Protein AF-A0A7S2P264-F1 (afdb_monomer)

Secondary structure (DSSP, 8-state):
-PPP-----------PBPPHHHHHHHHHTTHHHIIIIISEEE-TTS-EEE-SS--HHHHHHHHHHHHHT-BTTB-----BSSTTHHHHHHHHHHHHHHHHHHHTGGGT-SBPP----BTTBEEGGGGG-STT--GGG-PPPTTTGGGPPPP-TT--EE-S----STTPPPPPEE----SS--S--EE-TT-----TTSSSPP---SSTT--S--EE-SS----TT-----TT-----BTTTTB-SS--

pLDDT: mean 89.17, std 14.75, range [28.02, 98.44]

Structure (mmCIF, N/CA/C/O backbone):
data_AF-A0A7S2P264-F1
#
_entry.id   AF-A0A7S2P264-F1
#
loop_
_atom_site.group_PDB
_atom_site.id
_atom_site.type_symbol
_atom_site.label_atom_id
_atom_site.label_alt_id
_atom_site.label_comp_id
_atom_site.label_asym_id
_atom_site.label_entity_id
_atom_site.label_seq_id
_atom_site.pdbx_PDB_ins_code
_atom_site.Cartn_x
_atom_site.Cartn_y
_atom_site.Cartn_z
_atom_site.occupancy
_atom_site.B_iso_or_equiv
_atom_site.auth_seq_id
_atom_site.auth_comp_id
_atom_site.auth_asym_id
_atom_site.auth_atom_id
_atom_site.pdbx_PDB_model_num
ATOM 1 N N . MET A 1 1 ? -41.912 -39.507 16.282 1.00 35.59 1 MET A N 1
ATOM 2 C CA . MET A 1 1 ? -40.882 -38.723 16.993 1.00 35.59 1 MET A CA 1
ATOM 3 C C . MET A 1 1 ? -40.978 -37.285 16.497 1.00 35.59 1 MET A C 1
ATOM 5 O O . MET A 1 1 ? -40.503 -36.986 15.413 1.00 35.59 1 MET A O 1
ATOM 9 N N . LYS A 1 2 ? -41.749 -36.447 17.201 1.00 28.02 2 LYS A N 1
ATOM 10 C CA . LYS A 1 2 ? -41.925 -35.018 16.902 1.00 28.02 2 LYS A CA 1
ATOM 11 C C . LYS A 1 2 ? -40.851 -34.264 17.681 1.00 28.02 2 LYS A C 1
ATOM 13 O O . LYS A 1 2 ? -40.870 -34.326 18.906 1.00 28.02 2 LYS A O 1
ATOM 18 N N . ILE A 1 3 ? -39.929 -33.601 16.991 1.00 31.86 3 ILE A N 1
ATOM 19 C CA . ILE A 1 3 ? -38.994 -32.669 17.624 1.00 31.86 3 ILE A CA 1
ATOM 20 C C . ILE A 1 3 ? -39.660 -31.295 17.626 1.00 31.86 3 ILE A C 1
ATOM 22 O O . ILE A 1 3 ? -40.112 -30.794 16.600 1.00 31.86 3 ILE A O 1
ATOM 26 N N . ILE A 1 4 ? -39.799 -30.771 18.835 1.00 35.12 4 ILE A N 1
ATOM 27 C CA . ILE A 1 4 ? -40.456 -29.524 19.196 1.00 35.12 4 ILE A CA 1
ATOM 28 C C . ILE A 1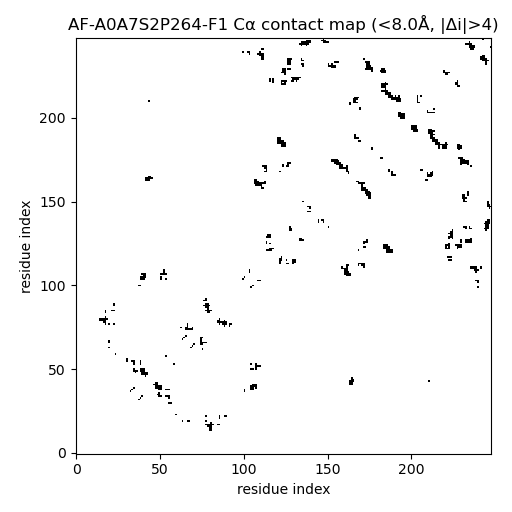 4 ? -39.555 -28.366 18.746 1.00 35.12 4 ILE A C 1
ATOM 30 O O . ILE A 1 4 ? -38.404 -28.287 19.168 1.00 35.12 4 ILE A O 1
ATOM 34 N N . LEU A 1 5 ? -40.084 -27.464 17.911 1.00 34.34 5 LEU A N 1
ATOM 35 C CA . LEU A 1 5 ? -39.527 -26.123 17.730 1.00 34.34 5 LEU A CA 1
ATOM 36 C C . LEU A 1 5 ? -39.663 -25.376 19.065 1.00 34.34 5 LEU A C 1
ATOM 38 O O . LEU A 1 5 ? -40.754 -24.920 19.408 1.00 34.34 5 LEU A O 1
ATOM 42 N N . LEU A 1 6 ? -38.569 -25.236 19.815 1.00 36.59 6 LEU A N 1
ATOM 43 C CA . LEU A 1 6 ? -38.462 -24.153 20.786 1.00 36.59 6 LEU A CA 1
ATOM 44 C C . LEU A 1 6 ? -38.070 -22.896 20.010 1.00 36.59 6 LEU A C 1
ATOM 46 O O . LEU A 1 6 ? -36.925 -22.736 19.593 1.00 36.59 6 LEU A O 1
ATOM 50 N N . GLY A 1 7 ? -39.054 -22.022 19.800 1.00 35.72 7 GLY A N 1
ATOM 51 C CA . GLY A 1 7 ? -38.818 -20.640 19.417 1.00 35.72 7 GLY A CA 1
ATOM 52 C C . GLY A 1 7 ? -37.971 -19.977 20.494 1.00 35.72 7 GLY A C 1
ATOM 53 O O . GLY A 1 7 ? -38.451 -19.691 21.590 1.00 35.72 7 GLY A O 1
ATOM 54 N N . MET A 1 8 ? -36.697 -19.771 20.180 1.00 33.84 8 MET A N 1
ATOM 55 C CA . MET A 1 8 ? -35.825 -18.891 20.934 1.00 33.84 8 MET A CA 1
ATOM 56 C C . MET A 1 8 ? -36.410 -17.488 20.761 1.00 33.84 8 MET A C 1
ATOM 58 O O . MET A 1 8 ? -36.353 -16.915 19.673 1.00 33.84 8 MET A O 1
ATOM 62 N N . LEU A 1 9 ? -37.084 -16.996 21.804 1.00 34.50 9 LEU A N 1
ATOM 63 C CA . LEU A 1 9 ? -37.523 -15.612 21.893 1.00 34.50 9 LEU A CA 1
ATOM 64 C C . LEU A 1 9 ? -36.328 -14.725 21.527 1.00 34.50 9 LEU A C 1
ATOM 66 O O . LEU A 1 9 ? -35.329 -14.695 22.245 1.00 34.50 9 LEU A O 1
ATOM 70 N N . LEU A 1 10 ? -36.461 -13.998 20.420 1.00 32.41 10 LEU A N 1
ATOM 71 C CA . LEU A 1 10 ? -35.740 -12.762 20.168 1.00 32.41 10 LEU A CA 1
ATOM 72 C C . LEU A 1 10 ? -36.051 -11.821 21.337 1.00 32.41 10 LEU A C 1
ATOM 74 O O . LEU A 1 10 ? -37.017 -11.060 21.300 1.00 32.41 10 LEU A O 1
ATOM 78 N N . TYR A 1 11 ? -35.244 -11.882 22.394 1.00 32.22 11 TYR A N 1
ATOM 79 C CA . TYR A 1 11 ? -35.064 -10.733 23.265 1.00 32.22 11 TYR A CA 1
ATOM 80 C C . TYR A 1 11 ? -34.344 -9.685 22.420 1.00 32.22 11 TYR A C 1
ATOM 82 O O . TYR A 1 11 ? -33.119 -9.618 22.369 1.00 32.22 11 TYR A O 1
ATOM 90 N N . VAL A 1 12 ? -35.134 -8.881 21.708 1.00 36.91 12 VAL A N 1
ATOM 91 C CA . VAL A 1 12 ? -34.712 -7.558 21.261 1.00 36.91 12 VAL A CA 1
ATOM 92 C C . VAL A 1 12 ? -34.623 -6.719 22.529 1.00 36.91 12 VAL A C 1
ATOM 94 O O . VAL A 1 12 ? -35.519 -5.947 22.863 1.00 36.91 12 VAL A O 1
ATOM 97 N N . THR A 1 13 ? -33.559 -6.930 23.301 1.00 38.09 13 THR A N 1
ATOM 98 C CA . THR A 1 13 ? -33.132 -5.919 24.253 1.00 38.09 13 THR A CA 1
ATOM 99 C C . THR A 1 13 ? -32.683 -4.759 23.383 1.00 38.09 13 THR A C 1
ATOM 101 O O . THR A 1 13 ? -31.737 -4.885 22.608 1.00 38.09 13 THR A O 1
ATOM 104 N N . THR A 1 14 ? -33.398 -3.643 23.456 1.00 42.41 14 THR A N 1
ATOM 105 C CA . THR A 1 14 ? -32.946 -2.364 22.919 1.00 42.41 14 THR A CA 1
ATOM 106 C C . THR A 1 14 ? -31.722 -1.935 23.728 1.00 42.41 14 THR A C 1
ATOM 108 O O . THR A 1 14 ? -31.825 -1.092 24.615 1.00 42.41 14 THR A O 1
ATOM 111 N N . CYS A 1 15 ? -30.574 -2.575 23.509 1.00 50.56 15 CYS A N 1
ATOM 112 C CA . CYS A 1 15 ? -29.320 -2.056 24.016 1.00 50.56 15 CYS A CA 1
ATOM 113 C C . CYS A 1 15 ? -29.021 -0.831 23.157 1.00 50.56 15 CYS A C 1
ATOM 115 O O . CYS A 1 15 ? -28.725 -0.945 21.966 1.00 50.56 15 CYS A O 1
ATOM 117 N N . SER A 1 16 ? -29.219 0.355 23.725 1.00 61.50 16 SER A N 1
ATOM 118 C CA . SER A 1 16 ? -28.716 1.585 23.134 1.00 61.50 16 SER A CA 1
ATOM 119 C C . SER A 1 16 ? -27.221 1.397 22.879 1.00 61.50 16 SER A C 1
ATOM 121 O O . SER A 1 16 ? -26.484 0.990 23.777 1.00 61.50 16 SER A O 1
ATOM 123 N N . GLY A 1 17 ? -26.784 1.626 21.638 1.00 66.44 17 GLY A N 1
ATOM 124 C CA . GLY A 1 17 ? -25.368 1.534 21.294 1.00 66.44 17 GLY A CA 1
ATOM 125 C C . GLY A 1 17 ? -24.538 2.439 22.204 1.00 66.44 17 GLY A C 1
ATOM 126 O O . GLY A 1 17 ? -24.998 3.516 22.595 1.00 66.44 17 GLY A O 1
ATOM 127 N N . LEU A 1 18 ? -23.328 1.998 22.554 1.00 82.75 18 LEU A N 1
ATOM 128 C CA . LEU A 1 18 ? -22.410 2.807 23.349 1.00 82.75 18 LEU A CA 1
ATOM 129 C C . LEU A 1 18 ? -22.193 4.167 22.668 1.00 82.75 18 LEU A C 1
ATOM 131 O O . LEU A 1 18 ? -21.972 4.240 21.460 1.00 82.75 18 LEU A O 1
ATOM 135 N N . SER A 1 19 ? -22.212 5.253 23.442 1.00 88.50 19 SER A N 1
ATOM 136 C CA . SER A 1 19 ? -21.828 6.561 22.908 1.00 88.50 19 SER A CA 1
ATOM 137 C C . SER A 1 19 ? -20.360 6.551 22.482 1.00 88.50 19 SER A C 1
ATOM 139 O O . SER A 1 19 ? -19.479 6.269 23.298 1.00 88.50 19 SER A O 1
ATOM 141 N N . ILE A 1 20 ? -20.087 6.961 21.242 1.00 92.50 20 ILE A N 1
ATOM 142 C CA . ILE A 1 20 ? -18.725 7.111 20.709 1.00 92.50 20 ILE A CA 1
ATOM 143 C C . ILE A 1 20 ? -17.855 8.039 21.570 1.00 92.50 20 ILE A C 1
ATOM 145 O O . ILE A 1 20 ? -16.646 7.851 21.659 1.00 92.50 20 ILE A O 1
ATOM 149 N N . SER A 1 21 ? -18.460 8.988 22.296 1.00 92.06 21 SER A N 1
ATOM 150 C CA . SER A 1 21 ? -17.733 9.859 23.226 1.00 92.06 21 SER A CA 1
ATOM 151 C C . SER A 1 21 ? -17.009 9.091 24.336 1.00 92.06 21 SER A C 1
ATOM 153 O O . SER A 1 21 ? -15.937 9.522 24.757 1.00 92.06 21 SER A O 1
ATOM 155 N N . LYS A 1 22 ? -17.548 7.948 24.791 1.00 91.81 22 LYS A N 1
ATOM 156 C CA . LYS A 1 22 ? -16.895 7.100 25.800 1.00 91.81 22 LYS A CA 1
ATOM 157 C C . LYS A 1 22 ? -15.624 6.462 25.234 1.00 91.81 22 LYS A C 1
ATOM 159 O O . LYS A 1 22 ? -14.601 6.486 25.901 1.00 91.81 22 LYS A O 1
ATOM 164 N N . ILE A 1 23 ? -15.671 5.970 23.993 1.00 95.25 23 ILE A N 1
ATOM 165 C CA . ILE A 1 23 ? -14.492 5.430 23.296 1.00 95.25 23 ILE A CA 1
ATOM 166 C C . ILE A 1 23 ? -13.461 6.525 23.044 1.00 95.25 23 ILE A C 1
ATOM 168 O O . ILE A 1 23 ? -12.304 6.356 23.409 1.00 95.25 23 ILE A O 1
ATOM 172 N N . ASN A 1 24 ? -13.888 7.665 22.497 1.00 95.69 24 ASN A N 1
AT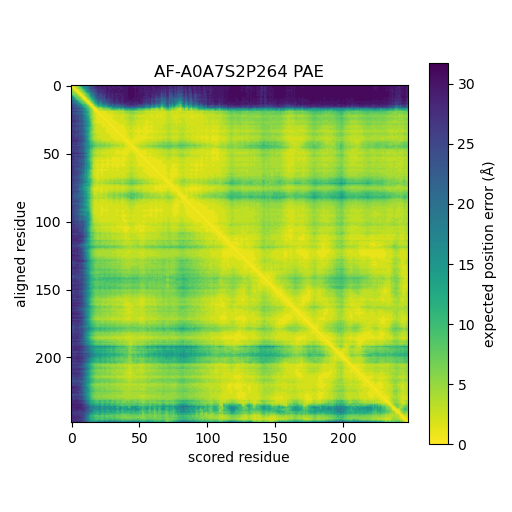OM 173 C CA . ASN A 1 24 ? -12.991 8.787 22.226 1.00 95.69 24 ASN A CA 1
ATOM 174 C C . ASN A 1 24 ? -12.276 9.260 23.492 1.00 95.69 24 ASN A C 1
ATOM 176 O O . ASN A 1 24 ? -11.089 9.531 23.437 1.00 95.69 24 ASN A O 1
ATOM 180 N N . SER A 1 25 ? -12.966 9.304 24.634 1.00 94.25 25 SER A N 1
ATOM 181 C CA . SER A 1 25 ? -12.351 9.729 25.899 1.00 94.25 25 SER A CA 1
ATOM 182 C C . SER A 1 25 ? -11.233 8.788 26.360 1.00 94.25 25 SER A C 1
ATOM 184 O O . SER A 1 25 ? -10.240 9.259 26.904 1.00 94.25 25 SER A O 1
ATOM 186 N N . GLU A 1 26 ? -11.375 7.474 26.156 1.00 93.19 26 GLU A N 1
ATOM 187 C CA . GLU A 1 26 ? -10.310 6.510 26.466 1.00 93.19 26 GLU A CA 1
ATOM 188 C C . GLU A 1 26 ? -9.163 6.605 25.458 1.00 93.19 26 GLU A C 1
ATOM 190 O O . GLU A 1 26 ? -7.997 6.623 25.841 1.00 93.19 26 GLU A O 1
ATOM 195 N N . MET A 1 27 ? -9.489 6.719 24.171 1.00 95.62 27 MET A N 1
ATOM 196 C CA . MET A 1 27 ? -8.496 6.797 23.103 1.00 95.62 27 MET A CA 1
ATOM 197 C C . MET A 1 27 ? -7.686 8.098 23.121 1.00 95.62 27 MET A C 1
ATOM 199 O O . MET A 1 27 ? -6.483 8.057 22.888 1.00 95.62 27 MET A O 1
ATOM 203 N N . ASP A 1 28 ? -8.303 9.231 23.469 1.00 97.56 28 ASP A N 1
ATOM 204 C CA . ASP A 1 28 ? -7.640 10.543 23.539 1.00 97.56 28 ASP A CA 1
ATOM 205 C C . ASP A 1 28 ? -6.532 10.566 24.594 1.00 97.56 28 ASP A C 1
ATOM 207 O O . ASP A 1 28 ? -5.552 11.294 24.469 1.00 97.56 28 ASP A O 1
ATOM 211 N N . ARG A 1 29 ? -6.646 9.728 25.628 1.00 96.88 29 ARG A N 1
ATOM 212 C CA . ARG A 1 29 ? -5.599 9.572 26.646 1.00 96.88 29 ARG A CA 1
ATOM 213 C C . ARG A 1 29 ? -4.375 8.826 26.123 1.00 96.88 29 ARG A C 1
ATOM 215 O O . ARG A 1 29 ? -3.322 8.946 26.736 1.00 96.88 29 ARG A O 1
ATOM 222 N N . LEU A 1 30 ? -4.536 8.078 25.033 1.00 96.56 30 LEU A N 1
ATOM 223 C CA . LEU A 1 30 ? -3.512 7.253 24.400 1.00 96.56 30 LEU A CA 1
ATOM 224 C C . LEU A 1 30 ? -2.996 7.871 23.094 1.00 96.56 30 LEU A C 1
ATOM 226 O O . LEU A 1 30 ? -2.197 7.240 22.416 1.00 96.56 30 LEU A O 1
ATOM 230 N N . GLU A 1 31 ? -3.440 9.075 22.714 1.00 97.06 31 GLU A N 1
ATOM 231 C CA . GLU A 1 31 ? -3.104 9.712 21.429 1.00 97.06 31 GLU A CA 1
ATOM 232 C C . GLU A 1 31 ? -1.600 9.670 21.131 1.00 97.06 31 GLU A C 1
ATOM 234 O O . GLU A 1 31 ? -1.185 9.163 20.090 1.00 97.06 31 GLU A O 1
ATOM 239 N N . ASN A 1 32 ? -0.783 10.128 22.083 1.00 97.81 32 ASN A N 1
ATOM 240 C CA . ASN A 1 32 ? 0.666 10.149 21.918 1.00 97.81 32 ASN A CA 1
ATOM 241 C C . ASN A 1 32 ? 1.244 8.736 21.742 1.00 97.81 32 ASN A C 1
ATOM 243 O O . ASN A 1 32 ? 2.065 8.523 20.864 1.00 97.81 32 ASN A O 1
ATOM 247 N N . GLU A 1 33 ? 0.793 7.764 22.534 1.00 97.62 33 GLU A N 1
ATOM 248 C CA . GLU A 1 33 ? 1.278 6.378 22.460 1.00 97.62 33 GLU A CA 1
ATOM 249 C C . GLU A 1 33 ? 0.824 5.691 21.165 1.00 97.62 33 GLU A C 1
ATOM 251 O O . GLU A 1 33 ? 1.574 4.925 20.561 1.00 97.62 33 GLU A O 1
ATOM 256 N N . ILE A 1 34 ? -0.381 5.998 20.681 1.00 97.69 34 ILE A N 1
ATOM 257 C CA . ILE A 1 34 ? -0.853 5.527 19.380 1.00 97.69 34 ILE A CA 1
ATOM 258 C C . ILE A 1 34 ? 0.059 6.073 18.277 1.00 97.69 34 ILE A C 1
ATOM 260 O O . ILE A 1 34 ? 0.504 5.293 17.440 1.00 97.69 34 ILE A O 1
ATOM 264 N N . ASP A 1 35 ? 0.398 7.361 18.291 1.00 98.19 35 ASP A N 1
ATOM 265 C CA . ASP A 1 35 ? 1.247 7.963 17.257 1.00 98.19 35 ASP A CA 1
ATOM 266 C C . ASP A 1 35 ? 2.731 7.561 17.353 1.00 98.19 35 ASP A C 1
ATOM 268 O O . ASP A 1 35 ? 3.404 7.472 16.322 1.00 98.19 35 ASP A O 1
ATOM 272 N N . THR A 1 36 ? 3.267 7.312 18.554 1.00 97.44 36 THR A N 1
ATOM 273 C CA . THR A 1 36 ? 4.700 7.009 18.732 1.00 97.44 36 THR A CA 1
ATOM 274 C C . THR A 1 36 ? 5.028 5.527 18.785 1.00 97.44 36 THR A C 1
ATOM 276 O O . THR A 1 36 ? 6.150 5.165 18.425 1.00 97.44 36 THR A O 1
ATOM 279 N N . ASP A 1 37 ? 4.082 4.679 19.199 1.00 96.50 37 ASP A N 1
ATOM 280 C CA . ASP A 1 37 ? 4.351 3.268 19.501 1.00 96.50 37 ASP A CA 1
ATOM 281 C C . ASP A 1 37 ? 3.518 2.307 18.635 1.00 96.50 37 ASP A C 1
ATOM 283 O O . ASP A 1 37 ? 3.944 1.174 18.398 1.00 96.50 37 ASP A O 1
ATOM 287 N N . ILE A 1 38 ? 2.352 2.737 18.127 1.00 96.12 38 ILE A N 1
ATOM 288 C CA . ILE A 1 38 ? 1.478 1.910 17.271 1.00 96.12 38 ILE A CA 1
ATOM 289 C C . ILE A 1 38 ? 1.598 2.313 15.802 1.00 96.12 38 ILE A C 1
ATOM 291 O O . ILE A 1 38 ? 1.830 1.465 14.941 1.00 96.12 38 ILE A O 1
ATOM 295 N N . PHE A 1 39 ? 1.451 3.595 15.485 1.00 97.31 39 PHE A N 1
ATOM 296 C CA . PHE A 1 39 ? 1.597 4.130 14.137 1.00 97.31 39 PHE A CA 1
ATOM 297 C C . PHE A 1 39 ? 3.066 4.359 13.827 1.00 97.31 39 PHE A C 1
ATOM 299 O O . PHE A 1 39 ? 3.532 5.481 13.680 1.00 97.31 39 PHE A O 1
ATOM 306 N N . ILE A 1 40 ? 3.793 3.252 13.700 1.00 96.81 40 ILE A N 1
ATOM 307 C CA . ILE A 1 40 ? 5.222 3.214 13.402 1.00 96.81 40 ILE A CA 1
ATOM 308 C C . ILE A 1 40 ? 5.506 2.366 12.167 1.00 96.81 40 ILE A C 1
ATOM 310 O O . ILE A 1 40 ? 4.806 1.396 11.878 1.00 96.81 40 ILE A O 1
ATOM 314 N N . HIS A 1 41 ? 6.586 2.696 11.468 1.00 95.31 41 HIS A N 1
ATOM 315 C CA . HIS A 1 41 ? 7.032 1.980 10.281 1.00 95.31 41 HIS A CA 1
ATOM 316 C C . HIS A 1 41 ? 8.514 1.626 10.345 1.00 95.31 41 HIS A C 1
ATOM 318 O O . HIS A 1 41 ? 9.307 2.287 11.022 1.00 95.31 41 HIS A O 1
ATOM 324 N N . MET A 1 42 ? 8.892 0.576 9.619 1.00 92.31 42 MET A N 1
ATOM 325 C CA . MET A 1 42 ? 10.275 0.125 9.530 1.00 92.31 42 MET A CA 1
ATOM 326 C C . MET A 1 42 ? 10.973 0.771 8.329 1.00 92.31 42 MET A C 1
ATOM 328 O O . MET A 1 42 ? 10.547 0.635 7.184 1.00 92.31 42 MET A O 1
ATOM 332 N N . THR A 1 43 ? 12.092 1.442 8.585 1.00 90.19 43 THR A N 1
ATOM 333 C CA . THR A 1 43 ? 12.939 2.043 7.545 1.00 90.19 43 THR A CA 1
ATOM 334 C C . THR A 1 43 ? 13.826 1.004 6.849 1.00 90.19 43 THR A C 1
ATOM 336 O O . THR A 1 43 ? 14.068 -0.082 7.380 1.00 90.19 43 THR A O 1
ATOM 339 N N . ALA A 1 44 ? 14.443 1.376 5.719 1.00 87.75 44 ALA A N 1
ATOM 340 C CA . ALA A 1 44 ? 15.426 0.551 4.999 1.00 87.75 44 ALA A CA 1
ATOM 341 C C . ALA A 1 44 ? 16.594 0.046 5.865 1.00 87.75 44 ALA A C 1
ATOM 343 O O . ALA A 1 44 ? 17.234 -0.944 5.526 1.00 87.75 44 ALA A O 1
ATOM 344 N N . THR A 1 45 ? 16.891 0.741 6.967 1.00 87.69 45 THR A N 1
ATOM 345 C CA . THR A 1 45 ? 17.985 0.406 7.895 1.00 87.69 45 THR A CA 1
ATOM 346 C C . THR A 1 45 ? 17.526 -0.419 9.100 1.00 87.69 45 THR A C 1
ATOM 348 O O . THR A 1 45 ? 18.308 -0.647 10.019 1.00 87.69 45 THR A O 1
ATOM 351 N N . GLY A 1 46 ? 16.259 -0.846 9.126 1.00 87.81 46 GLY A N 1
ATOM 352 C CA . GLY A 1 46 ? 15.676 -1.642 10.209 1.00 87.81 46 GLY A CA 1
ATOM 353 C C . GLY A 1 46 ? 15.302 -0.842 11.460 1.00 87.81 46 GLY A C 1
ATOM 354 O O . GLY A 1 46 ? 14.968 -1.431 12.483 1.00 87.81 46 GLY A O 1
ATOM 355 N N . ARG A 1 47 ? 15.354 0.496 11.408 1.00 92.00 47 ARG A N 1
ATOM 356 C CA . ARG A 1 47 ? 14.880 1.364 12.500 1.00 92.00 47 ARG A CA 1
ATOM 357 C C . ARG A 1 47 ? 13.376 1.578 12.403 1.00 92.00 47 ARG A C 1
ATOM 359 O O . ARG A 1 47 ? 12.887 1.785 11.294 1.00 92.00 47 ARG A O 1
ATOM 366 N N . TRP A 1 48 ? 12.703 1.605 13.550 1.00 94.69 48 TRP A N 1
ATOM 367 C CA . TRP A 1 48 ? 11.300 1.994 13.668 1.00 94.69 48 TRP A CA 1
ATOM 368 C C . TRP A 1 48 ? 11.185 3.496 13.902 1.00 94.69 48 TRP A C 1
ATOM 370 O O . TRP A 1 48 ? 11.871 4.033 14.772 1.00 94.69 48 TRP A O 1
ATOM 380 N N . LEU A 1 49 ? 10.353 4.163 13.107 1.00 95.81 49 LEU A N 1
ATOM 381 C CA . LEU A 1 49 ? 10.057 5.590 13.225 1.00 95.81 49 LEU A CA 1
ATOM 382 C C . LEU A 1 49 ? 8.540 5.805 13.226 1.00 95.81 49 LEU A C 1
ATOM 384 O O . LEU A 1 49 ? 7.830 4.999 12.615 1.00 95.81 49 LEU A O 1
ATOM 388 N N . PRO A 1 50 ? 8.041 6.896 13.835 1.00 97.56 50 PRO A N 1
ATOM 389 C CA . PRO A 1 50 ? 6.653 7.302 13.676 1.00 97.56 50 PRO A CA 1
ATOM 390 C C . PRO A 1 50 ? 6.264 7.373 12.199 1.00 97.56 50 PRO A C 1
ATOM 392 O O . PRO A 1 50 ? 7.038 7.813 11.343 1.00 97.56 50 PRO A O 1
ATOM 395 N N . SER A 1 51 ? 5.065 6.893 11.909 1.00 96.25 51 SER A N 1
ATOM 396 C CA . SER A 1 51 ? 4.433 6.926 10.599 1.00 96.25 51 SER A CA 1
ATOM 397 C C . SER A 1 51 ? 4.319 8.362 10.107 1.00 96.25 51 SER A C 1
ATOM 399 O O . SER A 1 51 ? 4.042 9.273 10.894 1.00 96.25 51 SER A O 1
ATOM 401 N N . THR A 1 52 ? 4.525 8.588 8.811 1.00 94.12 52 THR A N 1
ATOM 402 C CA . THR A 1 52 ? 4.315 9.916 8.218 1.00 94.12 52 THR A CA 1
ATOM 403 C C . THR A 1 52 ? 2.898 10.084 7.677 1.00 94.12 52 THR A C 1
ATOM 405 O O . THR A 1 52 ? 2.449 11.219 7.535 1.00 94.12 52 THR A O 1
ATOM 408 N N . ILE A 1 53 ? 2.172 8.977 7.482 1.00 93.69 53 ILE A N 1
ATOM 409 C CA . ILE A 1 53 ? 0.850 8.956 6.841 1.00 93.69 53 ILE A CA 1
ATOM 410 C C . ILE A 1 53 ? -0.279 8.614 7.822 1.00 93.69 53 ILE A C 1
ATOM 412 O O . ILE A 1 53 ? -1.359 9.186 7.745 1.00 93.69 53 ILE A O 1
ATOM 416 N N . TYR A 1 54 ? -0.046 7.686 8.750 1.00 95.19 54 TYR A N 1
ATOM 417 C CA . TYR A 1 54 ? -1.047 7.240 9.726 1.00 95.19 54 TYR A CA 1
ATOM 418 C C . TYR A 1 54 ? -0.952 8.073 10.997 1.00 95.19 54 TYR A C 1
ATOM 420 O O . TYR A 1 54 ? 0.102 8.088 11.633 1.00 95.19 54 TYR A O 1
ATOM 428 N N . LYS A 1 55 ? -2.051 8.745 11.351 1.00 96.94 55 LYS A N 1
ATOM 429 C CA . LYS A 1 55 ? -2.150 9.648 12.503 1.00 96.94 55 LYS A CA 1
ATOM 430 C C . LYS A 1 55 ? -3.384 9.335 13.336 1.00 96.94 55 LYS A C 1
ATOM 432 O O . LYS A 1 55 ? -4.451 9.043 12.786 1.00 96.94 55 LYS A O 1
ATOM 437 N N . TYR A 1 56 ? -3.265 9.442 14.656 1.00 97.88 56 TYR A N 1
ATOM 438 C CA . TYR A 1 56 ? -4.373 9.235 15.587 1.00 97.88 56 TYR A CA 1
ATOM 439 C C . TYR A 1 56 ? -5.572 10.133 15.264 1.00 97.88 56 TYR A C 1
ATOM 441 O O . TYR A 1 56 ? -6.705 9.654 15.219 1.00 97.88 56 TYR A O 1
ATOM 449 N N . ALA A 1 57 ? -5.325 11.412 14.972 1.00 98.00 57 ALA A N 1
ATOM 450 C CA . ALA A 1 57 ? -6.376 12.376 14.646 1.00 98.00 57 ALA A CA 1
ATOM 451 C C . ALA A 1 57 ? -7.245 11.929 13.450 1.00 98.00 57 ALA A C 1
ATOM 453 O O . ALA A 1 57 ? -8.480 12.009 13.504 1.00 98.00 57 ALA A O 1
ATOM 454 N N . ASP A 1 58 ? -6.616 11.394 12.402 1.00 96.44 58 ASP A N 1
ATOM 455 C CA . ASP A 1 58 ? -7.303 10.908 11.201 1.00 96.44 58 ASP A CA 1
ATOM 456 C C . ASP A 1 58 ? -8.035 9.588 11.472 1.00 96.44 58 ASP A C 1
ATOM 458 O O . ASP A 1 58 ? -9.182 9.398 11.044 1.00 96.44 58 ASP A O 1
ATOM 462 N N . PHE A 1 59 ? -7.415 8.696 12.255 1.00 96.19 59 PHE A N 1
ATOM 463 C CA . PHE A 1 59 ? -8.049 7.458 12.703 1.00 96.19 59 PHE A CA 1
ATOM 464 C C . PHE A 1 59 ? -9.311 7.739 13.526 1.00 96.19 59 PHE A C 1
ATOM 466 O O . PHE A 1 59 ? -10.368 7.191 13.222 1.00 96.19 59 PHE A O 1
ATOM 473 N N . LYS A 1 60 ? -9.237 8.626 14.525 1.00 97.56 60 LYS A N 1
ATOM 474 C CA . LYS A 1 60 ? -10.375 9.019 15.369 1.00 97.56 60 LYS A CA 1
ATOM 475 C C . LYS A 1 60 ? -11.515 9.598 14.536 1.00 97.56 60 LYS A C 1
ATOM 477 O O . LYS A 1 60 ? -12.677 9.244 14.739 1.00 97.56 60 LYS A O 1
ATOM 482 N N . THR A 1 61 ? -11.190 10.468 13.581 1.00 97.31 61 THR A N 1
ATOM 483 C CA . THR A 1 61 ? -12.177 11.060 12.667 1.00 97.31 61 THR A CA 1
ATOM 484 C C . THR A 1 61 ? -12.889 9.979 11.855 1.00 97.31 61 THR A C 1
ATOM 486 O O . THR A 1 61 ? -14.119 9.946 11.813 1.00 97.31 61 THR A O 1
ATOM 489 N N . SER A 1 62 ? -12.130 9.042 11.287 1.00 94.62 62 SER A N 1
ATOM 490 C CA . SER A 1 62 ? -12.676 7.930 10.500 1.00 94.62 62 SER A CA 1
ATOM 491 C C . SER A 1 62 ? -13.495 6.958 11.356 1.00 94.62 62 SER A C 1
ATOM 493 O O . SER A 1 62 ? -14.585 6.544 10.961 1.00 94.62 62 SER A O 1
ATOM 495 N N . LEU A 1 63 ? -13.014 6.628 12.558 1.00 95.94 63 LEU A N 1
ATOM 496 C CA . LEU A 1 63 ? -13.712 5.767 13.510 1.00 95.94 63 LEU A CA 1
ATOM 497 C C . LEU A 1 63 ? -15.062 6.364 13.911 1.00 95.94 63 LEU A C 1
ATOM 499 O O . LEU A 1 63 ? -16.043 5.625 13.970 1.00 95.94 63 LEU A O 1
ATOM 503 N N . ASN A 1 64 ? -15.134 7.681 14.137 1.00 96.31 64 ASN A N 1
ATOM 504 C CA . ASN A 1 64 ? -16.393 8.359 14.442 1.00 96.31 64 ASN A CA 1
ATOM 505 C C . ASN A 1 64 ? -17.423 8.117 13.339 1.00 96.31 64 ASN A C 1
ATOM 507 O O . ASN A 1 64 ? -18.497 7.607 13.640 1.00 96.31 64 ASN A O 1
ATOM 511 N N . VAL A 1 65 ? -17.072 8.401 12.080 1.00 95.81 65 VAL A N 1
ATOM 512 C CA . VAL A 1 65 ? -17.965 8.189 10.927 1.00 95.81 65 VAL A CA 1
ATOM 513 C C . VAL A 1 65 ? -18.390 6.725 10.836 1.00 95.81 65 VAL A C 1
ATOM 515 O O . VAL A 1 65 ? -19.579 6.420 10.759 1.00 95.81 65 VAL A O 1
ATOM 518 N N . MET A 1 66 ? -17.440 5.792 10.913 1.00 95.06 66 MET A N 1
ATOM 519 C CA . MET A 1 66 ? -17.746 4.369 10.762 1.00 95.06 66 MET A CA 1
ATOM 520 C C . MET A 1 66 ? -18.586 3.810 11.915 1.00 95.06 66 MET A C 1
ATOM 522 O O . MET A 1 66 ? -19.376 2.891 11.698 1.00 95.06 66 MET A O 1
ATOM 526 N N . ALA A 1 67 ? -18.450 4.344 13.129 1.00 94.88 67 ALA A N 1
ATOM 527 C CA . ALA A 1 67 ? -19.199 3.902 14.301 1.00 94.88 67 ALA A CA 1
ATOM 528 C C . ALA A 1 67 ? -20.584 4.557 14.431 1.00 94.88 67 ALA A C 1
ATOM 530 O O . ALA A 1 67 ? -21.491 3.943 14.997 1.00 94.88 67 ALA A O 1
ATOM 531 N N . THR A 1 68 ? -20.778 5.784 13.932 1.00 93.56 68 THR A N 1
ATOM 532 C CA . THR A 1 68 ? -22.049 6.521 14.064 1.00 93.56 68 THR A CA 1
ATOM 533 C C . THR A 1 68 ? -22.904 6.465 12.805 1.00 93.56 68 THR A C 1
ATOM 535 O O . THR A 1 68 ? -24.112 6.247 12.919 1.00 93.56 68 THR A O 1
ATOM 538 N N . GLU A 1 69 ? -22.306 6.616 11.628 1.00 94.50 69 GLU A N 1
ATOM 539 C CA . GLU A 1 69 ? -22.983 6.620 10.329 1.00 94.50 69 GLU A CA 1
ATOM 540 C C . GLU A 1 69 ? -22.875 5.239 9.680 1.00 94.50 69 GLU A C 1
ATOM 542 O O . GLU A 1 69 ? -23.894 4.586 9.435 1.00 94.50 69 GLU A O 1
ATOM 547 N N . GLY A 1 70 ? -21.643 4.747 9.527 1.00 91.69 70 GLY A N 1
ATOM 548 C CA . GLY A 1 70 ? -21.340 3.473 8.885 1.00 91.69 70 GLY A CA 1
ATOM 549 C C . GLY A 1 70 ? -21.480 3.496 7.359 1.00 91.69 70 GLY A C 1
ATOM 550 O O . GLY A 1 70 ? -21.636 4.543 6.740 1.00 91.69 70 GLY A O 1
ATOM 551 N N . VAL A 1 71 ? -21.431 2.314 6.745 1.00 88.38 71 VAL A N 1
ATOM 552 C CA . VAL A 1 71 ? -21.557 2.111 5.293 1.00 88.38 71 VAL A CA 1
ATOM 553 C C . VAL A 1 71 ? -22.447 0.901 5.012 1.00 88.38 71 VAL A C 1
ATOM 555 O O . VAL A 1 71 ? -22.386 -0.099 5.727 1.00 88.38 71 VAL A O 1
ATOM 558 N N . ALA A 1 72 ? -23.312 0.988 3.997 1.00 87.38 72 ALA A N 1
ATOM 559 C CA . ALA A 1 72 ? -24.222 -0.096 3.598 1.00 87.38 72 ALA A CA 1
ATOM 560 C C . ALA A 1 72 ? -25.046 -0.691 4.769 1.00 87.38 72 ALA A C 1
ATOM 562 O O . ALA A 1 72 ? -25.233 -1.903 4.882 1.00 87.38 72 ALA A O 1
ATOM 563 N N . GLY A 1 73 ? -25.501 0.169 5.689 1.00 89.75 73 GLY A N 1
ATOM 564 C CA . GLY A 1 73 ? -26.270 -0.234 6.874 1.00 89.75 73 GLY A CA 1
ATOM 565 C C . GLY A 1 73 ? -25.461 -0.969 7.952 1.00 89.75 73 GLY A C 1
ATOM 566 O O . GLY A 1 73 ? -26.044 -1.460 8.918 1.00 89.75 73 GLY A O 1
ATOM 567 N N . LYS A 1 74 ? -24.132 -1.048 7.814 1.00 92.44 74 LYS A N 1
ATOM 568 C CA . LYS A 1 74 ? -23.213 -1.635 8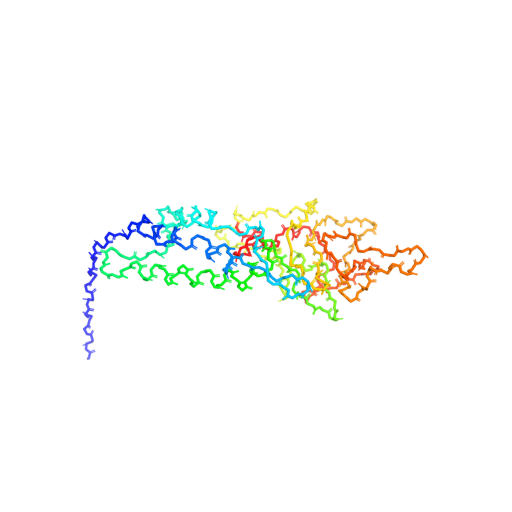.795 1.00 92.44 74 LYS A CA 1
ATOM 569 C C . LYS A 1 74 ? -22.390 -0.537 9.456 1.00 92.44 74 LYS A C 1
ATOM 571 O O . LYS A 1 74 ? -21.929 0.381 8.789 1.00 92.44 74 LYS A O 1
ATOM 576 N N . LYS A 1 75 ? -22.172 -0.658 10.764 1.00 94.44 75 LYS A N 1
ATOM 577 C CA . LYS A 1 75 ? -21.329 0.252 11.549 1.00 94.44 75 LYS A CA 1
ATOM 578 C C . LYS A 1 75 ? -20.157 -0.508 12.145 1.00 94.44 75 LYS A C 1
ATOM 580 O O . LYS A 1 75 ? -20.261 -1.709 12.402 1.00 94.44 75 LYS A O 1
ATOM 585 N N . PHE A 1 76 ? -19.062 0.196 12.389 1.00 94.50 76 PHE A N 1
ATOM 586 C CA . PHE A 1 76 ? -17.955 -0.334 13.165 1.00 94.50 76 PHE A CA 1
ATOM 587 C C . PHE A 1 76 ? -18.418 -0.569 14.604 1.00 94.50 76 PHE A C 1
ATOM 589 O O . PHE A 1 76 ? -18.967 0.323 15.252 1.00 94.50 76 PHE A O 1
ATOM 596 N N . TYR A 1 77 ? -18.226 -1.787 15.102 1.00 95.00 77 TYR A N 1
ATOM 597 C CA . TYR A 1 77 ? -18.667 -2.149 16.440 1.00 95.00 77 TYR A CA 1
ATOM 598 C C . TYR A 1 77 ? -17.760 -1.518 17.503 1.00 95.00 77 TYR A C 1
ATOM 600 O O . TYR A 1 77 ? -16.566 -1.810 17.565 1.00 95.00 77 TYR A O 1
ATOM 608 N N . ILE A 1 78 ? -18.351 -0.678 18.354 1.00 95.00 78 ILE A N 1
ATOM 609 C CA . ILE A 1 78 ? -17.664 0.048 19.432 1.00 95.00 78 ILE A CA 1
ATOM 610 C C . ILE A 1 78 ? -18.103 -0.386 20.839 1.00 95.00 78 ILE A C 1
ATOM 612 O O . ILE A 1 78 ? -17.747 0.257 21.822 1.00 95.00 78 ILE A O 1
ATOM 616 N N . GLY A 1 79 ? -18.852 -1.483 20.954 1.00 93.62 79 GLY A N 1
ATOM 617 C CA . GLY A 1 79 ? -19.371 -1.971 22.230 1.00 93.62 79 GLY A CA 1
ATOM 618 C C . GLY A 1 79 ? -20.821 -1.577 22.516 1.00 93.62 79 GLY A C 1
ATOM 619 O O . GLY A 1 79 ? -21.502 -0.933 21.717 1.00 93.62 79 GLY A O 1
ATOM 620 N N . GLU A 1 80 ? -21.280 -1.977 23.698 1.00 91.31 80 GLU A N 1
ATOM 621 C CA . GLU A 1 80 ? -22.656 -1.820 24.183 1.00 91.31 80 GLU A CA 1
ATOM 622 C C . GLU A 1 80 ? -22.716 -0.887 25.401 1.00 91.31 80 GLU A C 1
ATOM 624 O O . GLU A 1 80 ? -21.742 -0.785 26.153 1.00 91.31 80 GLU A O 1
ATOM 629 N N . ASP A 1 81 ? -23.850 -0.216 25.637 1.00 89.38 81 ASP A N 1
ATOM 630 C CA . ASP A 1 81 ? -24.032 0.660 26.807 1.00 89.38 81 ASP A CA 1
ATOM 631 C C . ASP A 1 81 ? -24.365 -0.133 28.083 1.00 89.38 81 ASP A C 1
ATOM 633 O O . ASP A 1 81 ? -25.404 0.027 28.722 1.00 89.38 81 ASP A O 1
ATOM 637 N N . VAL A 1 82 ? -23.453 -1.032 28.442 1.00 90.00 82 VAL A N 1
ATOM 638 C CA . VAL A 1 82 ? -23.491 -1.865 29.647 1.00 90.00 82 VAL A CA 1
ATOM 639 C C . VAL A 1 82 ? -22.166 -1.754 30.398 1.00 90.00 82 VAL A C 1
ATOM 641 O O . VAL A 1 82 ? -21.174 -1.223 29.887 1.00 90.00 82 VAL A O 1
ATOM 644 N N . SER A 1 83 ? -22.123 -2.260 31.634 1.00 90.56 83 SER A N 1
ATOM 645 C CA . SER A 1 83 ? -20.869 -2.341 32.391 1.00 90.56 83 SER A CA 1
ATOM 646 C C . SER A 1 83 ? -19.803 -3.065 31.561 1.00 90.56 83 SER A C 1
ATOM 648 O O . SER A 1 83 ? -20.058 -4.139 31.024 1.00 90.56 83 SER A O 1
ATOM 650 N N . ASN A 1 84 ? -18.625 -2.452 31.420 1.00 88.88 84 ASN A N 1
ATOM 651 C CA . ASN A 1 84 ? -17.505 -2.941 30.606 1.00 88.88 84 ASN A CA 1
ATOM 652 C C . ASN A 1 84 ? -17.781 -3.119 29.099 1.00 88.88 84 ASN A C 1
ATOM 654 O O . ASN A 1 84 ? -16.913 -3.616 28.386 1.00 88.88 84 ASN A O 1
ATOM 658 N N . GLY A 1 85 ? -18.923 -2.664 28.570 1.00 90.50 85 GLY A N 1
ATOM 659 C CA . GLY A 1 85 ? -19.233 -2.777 27.140 1.00 90.50 85 GLY A CA 1
ATOM 660 C C . GLY A 1 85 ? -18.213 -2.067 26.236 1.00 90.50 85 GLY A C 1
ATOM 661 O O . GLY A 1 85 ? -17.844 -2.589 25.186 1.00 90.50 85 GLY A O 1
ATOM 662 N N . HIS A 1 86 ? -17.667 -0.935 26.693 1.00 91.88 86 HIS A N 1
ATOM 663 C CA . HIS A 1 86 ? -16.598 -0.191 26.013 1.00 91.88 86 HIS A CA 1
ATOM 664 C C . HIS A 1 86 ? -15.292 -0.987 25.850 1.00 91.88 86 HIS A C 1
ATOM 666 O O . HIS A 1 86 ? -14.573 -0.768 24.878 1.00 91.88 86 HIS A O 1
ATOM 672 N N . ILE A 1 87 ? -15.003 -1.951 26.735 1.00 93.81 87 ILE A N 1
ATOM 673 C CA . ILE A 1 87 ? -13.804 -2.798 26.633 1.00 93.81 87 ILE A CA 1
ATOM 674 C C . ILE A 1 87 ? -13.875 -3.662 25.370 1.00 93.81 87 ILE A C 1
ATOM 676 O O . ILE A 1 87 ? -12.885 -3.784 24.655 1.00 93.81 87 ILE A O 1
ATOM 680 N N . TYR A 1 88 ? -15.052 -4.202 25.036 1.00 94.88 88 TYR A N 1
ATOM 681 C CA . TYR A 1 88 ? -15.241 -4.957 23.793 1.00 94.88 88 TYR A CA 1
ATOM 682 C C . TYR A 1 88 ? -15.024 -4.082 22.551 1.00 94.88 88 TYR A C 1
ATOM 684 O O . TYR A 1 88 ? -14.450 -4.548 21.568 1.00 94.88 88 TYR A O 1
ATOM 692 N N . GLY A 1 89 ? -15.430 -2.809 22.610 1.00 95.00 89 GLY A N 1
ATOM 693 C CA . GLY A 1 89 ? -15.136 -1.824 21.568 1.00 95.00 89 GLY A CA 1
ATOM 694 C C . GLY A 1 89 ? -13.638 -1.593 21.386 1.00 95.00 89 GLY A C 1
ATOM 695 O O . GLY A 1 89 ? -13.133 -1.691 20.270 1.00 95.00 89 GLY A O 1
ATOM 696 N N . LEU A 1 90 ? -12.913 -1.363 22.484 1.00 95.69 90 LEU A N 1
ATOM 697 C CA . LEU A 1 90 ? -11.458 -1.177 22.462 1.00 95.69 90 LEU A CA 1
ATOM 698 C C . LEU A 1 90 ? -10.718 -2.418 21.941 1.00 95.69 90 LEU A C 1
ATOM 700 O O . LEU A 1 90 ? -9.775 -2.282 21.167 1.00 95.69 90 LEU A O 1
ATOM 704 N N . VAL A 1 91 ? -11.168 -3.628 22.291 1.00 96.56 91 VAL A N 1
ATOM 705 C CA . VAL A 1 91 ? -10.612 -4.880 21.745 1.00 96.56 91 VAL A CA 1
ATOM 706 C C . VAL A 1 91 ? -10.834 -4.975 20.234 1.00 96.56 91 VAL A C 1
ATOM 708 O O . VAL A 1 91 ? -9.916 -5.356 19.509 1.00 96.56 91 VAL A O 1
ATOM 711 N N . ASN A 1 92 ? -12.017 -4.600 19.739 1.00 96.44 92 ASN A N 1
ATOM 712 C CA . ASN A 1 92 ? -12.294 -4.593 18.302 1.00 96.44 92 ASN A CA 1
ATOM 713 C C . ASN A 1 92 ? -11.425 -3.565 17.553 1.00 96.44 92 ASN A C 1
ATOM 715 O O . ASN A 1 92 ? -10.883 -3.865 16.490 1.00 96.44 92 ASN A O 1
ATOM 719 N N . ILE A 1 93 ? -11.223 -2.378 18.135 1.00 96.38 93 ILE A N 1
ATOM 720 C CA . ILE A 1 93 ? -10.305 -1.356 17.606 1.00 96.38 93 ILE A CA 1
ATOM 721 C C . ILE A 1 93 ? -8.871 -1.891 17.570 1.00 96.38 93 ILE A C 1
ATOM 723 O O . ILE A 1 93 ? -8.211 -1.797 16.538 1.00 96.38 93 ILE A O 1
ATOM 727 N N . ALA A 1 94 ? -8.400 -2.513 18.651 1.00 96.25 94 ALA A N 1
ATOM 728 C CA . ALA A 1 94 ? -7.065 -3.102 18.702 1.00 96.25 94 ALA A CA 1
ATOM 729 C C . ALA A 1 94 ? -6.878 -4.200 17.641 1.00 96.25 94 ALA A C 1
ATOM 731 O O . ALA A 1 94 ? -5.841 -4.244 16.983 1.00 96.25 94 ALA A O 1
ATOM 732 N N . ALA A 1 95 ? -7.886 -5.051 17.420 1.00 96.12 95 ALA A N 1
ATOM 733 C CA . ALA A 1 95 ? -7.852 -6.069 16.371 1.00 96.12 95 ALA A CA 1
ATOM 734 C C . ALA A 1 95 ? -7.774 -5.448 14.965 1.00 96.12 95 ALA A C 1
ATOM 736 O O . ALA A 1 95 ? -6.972 -5.892 14.140 1.00 96.12 95 ALA A O 1
ATOM 737 N N . PHE A 1 96 ? -8.554 -4.395 14.706 1.00 94.62 96 PHE A N 1
ATOM 738 C CA . PHE A 1 96 ? -8.501 -3.645 13.451 1.00 94.62 96 PHE A CA 1
ATOM 739 C C . PHE A 1 96 ? -7.123 -3.004 13.217 1.00 94.62 96 PHE A C 1
ATOM 741 O O . PHE A 1 96 ? -6.547 -3.138 12.134 1.00 94.62 96 PHE A O 1
ATOM 748 N N . LEU A 1 97 ? -6.557 -2.354 14.239 1.00 94.62 97 LEU A N 1
ATOM 749 C CA . LEU A 1 97 ? -5.233 -1.734 14.159 1.00 94.62 97 LEU A CA 1
ATOM 750 C C . LEU A 1 97 ? -4.117 -2.773 13.995 1.00 94.62 97 LEU A C 1
ATOM 752 O O . LEU A 1 97 ? -3.183 -2.537 13.236 1.00 94.62 97 LEU A O 1
ATOM 756 N N . ALA A 1 98 ? -4.223 -3.941 14.633 1.00 94.50 98 ALA A N 1
ATOM 757 C CA . ALA A 1 98 ? -3.258 -5.028 14.473 1.00 94.50 98 ALA A CA 1
ATOM 758 C C . ALA A 1 98 ? -3.229 -5.572 13.034 1.00 94.50 98 ALA A C 1
ATOM 760 O O . ALA A 1 98 ? -2.150 -5.806 12.487 1.00 94.50 98 ALA A O 1
ATOM 761 N N . GLN A 1 99 ? -4.394 -5.729 12.397 1.00 92.19 99 GLN A N 1
ATOM 762 C CA . GLN A 1 99 ? -4.455 -6.108 10.981 1.00 92.19 99 GLN A CA 1
ATOM 763 C C . GLN A 1 99 ? -3.919 -4.992 10.081 1.00 92.19 99 GLN A C 1
ATOM 765 O O . GLN A 1 99 ? -3.063 -5.239 9.235 1.00 92.19 99 GLN A O 1
ATOM 770 N N . SER A 1 100 ? -4.307 -3.741 10.340 1.00 92.56 100 SER A N 1
ATOM 771 C CA . SER A 1 100 ? -3.770 -2.579 9.617 1.00 92.56 100 SER A CA 1
ATOM 772 C C . SER A 1 100 ? -2.242 -2.488 9.744 1.00 92.56 100 SER A C 1
ATOM 774 O O . SER A 1 100 ? -1.545 -2.185 8.778 1.00 92.56 100 SER A O 1
ATOM 776 N N . MET A 1 101 ? -1.684 -2.833 10.907 1.00 92.75 101 MET A N 1
ATOM 777 C CA . MET A 1 101 ? -0.239 -2.892 11.115 1.00 92.75 101 MET A CA 1
ATOM 778 C C . MET A 1 101 ? 0.435 -3.899 10.195 1.00 92.75 101 MET A C 1
ATOM 780 O O . MET A 1 101 ? 1.476 -3.605 9.602 1.00 92.75 101 MET A O 1
ATOM 784 N N . LYS A 1 102 ? -0.160 -5.085 10.049 1.00 89.88 102 LYS A N 1
ATOM 785 C CA . LYS A 1 102 ? 0.378 -6.136 9.191 1.00 89.88 102 LYS A CA 1
ATOM 786 C C . LYS A 1 102 ? 0.353 -5.736 7.718 1.00 89.88 102 LYS A C 1
ATOM 788 O O . LYS A 1 102 ? 1.350 -6.018 7.041 1.00 89.88 102 LYS A O 1
ATOM 793 N N . GLU A 1 103 ? -0.728 -5.106 7.276 1.00 87.31 103 GLU A N 1
ATOM 794 C CA . GLU A 1 103 ? -0.973 -4.810 5.865 1.00 87.31 103 GLU A CA 1
ATOM 795 C C . GLU A 1 103 ? -0.276 -3.532 5.385 1.00 87.31 103 GLU A C 1
ATOM 797 O O . GLU A 1 103 ? 0.248 -3.507 4.274 1.00 87.31 103 GLU A O 1
ATOM 802 N N . THR A 1 104 ? -0.226 -2.477 6.208 1.00 91.25 104 THR A N 1
ATOM 803 C CA . THR A 1 104 ? -0.059 -1.116 5.661 1.00 91.25 104 THR A CA 1
ATOM 804 C C . THR A 1 104 ? 0.782 -0.180 6.550 1.00 91.25 104 THR A C 1
ATOM 806 O O . THR A 1 104 ? 1.731 0.434 6.060 1.00 91.25 104 THR A O 1
ATOM 809 N N . ILE A 1 105 ? 0.559 -0.137 7.876 1.00 94.19 105 ILE A N 1
ATOM 810 C CA . ILE A 1 105 ? 1.181 0.871 8.763 1.00 94.19 105 ILE A CA 1
ATOM 811 C C . ILE A 1 105 ? 2.683 0.633 8.878 1.00 94.19 105 ILE A C 1
ATOM 813 O O . ILE A 1 105 ? 3.463 1.568 8.708 1.00 94.19 105 ILE A O 1
ATOM 817 N N . LYS A 1 106 ? 3.116 -0.620 9.080 1.00 93.88 106 LYS A N 1
ATOM 818 C CA . LYS A 1 106 ? 4.546 -0.933 9.242 1.00 93.88 106 LYS A CA 1
ATOM 819 C C . LYS A 1 106 ? 5.394 -0.593 8.009 1.00 93.88 106 LYS A C 1
ATOM 821 O O . LYS A 1 106 ? 6.622 -0.579 8.103 1.00 93.88 106 LYS A O 1
ATOM 826 N N . TYR A 1 107 ? 4.748 -0.377 6.863 1.00 93.44 107 TYR A N 1
ATOM 827 C CA . TYR A 1 107 ? 5.375 -0.016 5.597 1.00 93.44 107 TYR A CA 1
ATOM 828 C C . TYR A 1 107 ? 5.275 1.478 5.277 1.00 93.44 107 TYR A C 1
ATOM 830 O O . TYR A 1 107 ? 5.900 1.897 4.309 1.00 93.44 107 TYR A O 1
ATOM 838 N N . ASP A 1 108 ? 4.530 2.257 6.072 1.00 94.00 108 ASP A N 1
ATOM 839 C CA . ASP A 1 108 ? 4.190 3.658 5.780 1.00 94.00 108 ASP A CA 1
ATOM 840 C C . ASP A 1 108 ? 3.673 3.807 4.341 1.00 94.00 108 ASP A C 1
ATOM 842 O O . ASP A 1 108 ? 4.164 4.620 3.556 1.00 94.00 108 ASP A O 1
ATOM 846 N N . ALA A 1 109 ? 2.732 2.937 3.963 1.00 92.19 109 ALA A N 1
ATOM 847 C CA . ALA A 1 109 ? 2.207 2.869 2.608 1.00 92.19 109 ALA A CA 1
ATOM 848 C C . ALA A 1 109 ? 0.698 2.675 2.627 1.00 92.19 109 ALA A C 1
ATOM 850 O O . ALA A 1 109 ? 0.228 1.740 3.268 1.00 92.19 109 ALA A O 1
ATOM 851 N N . CYS A 1 110 ? -0.025 3.533 1.908 1.00 89.69 110 CYS A N 1
ATOM 852 C CA . CYS A 1 110 ? -1.453 3.394 1.633 1.00 89.69 110 CYS A CA 1
ATOM 853 C C . CYS A 1 110 ? -1.708 2.706 0.294 1.00 89.69 110 CYS A C 1
ATOM 855 O O . CYS A 1 110 ? -2.708 2.020 0.155 1.00 89.69 110 CYS A O 1
ATOM 857 N N . ASP A 1 111 ? -0.856 2.905 -0.704 1.00 92.25 111 ASP A N 1
ATOM 858 C CA . ASP A 1 111 ? -0.962 2.179 -1.963 1.00 92.25 111 ASP A CA 1
ATOM 859 C C . ASP A 1 111 ? -0.358 0.780 -1.802 1.00 92.25 111 ASP A C 1
ATOM 861 O O . ASP A 1 111 ? 0.546 0.549 -0.991 1.00 92.25 111 ASP A O 1
ATOM 865 N N . GLU A 1 112 ? -0.866 -0.162 -2.585 1.00 92.31 112 GLU A N 1
ATOM 866 C CA . GLU A 1 112 ? -0.360 -1.522 -2.616 1.00 92.31 112 GLU A CA 1
ATOM 867 C C . GLU A 1 112 ? 1.137 -1.569 -2.965 1.00 92.31 112 GLU A C 1
ATOM 869 O O . GLU A 1 112 ? 1.623 -0.915 -3.889 1.00 92.31 112 GLU A O 1
ATOM 874 N N . ASN A 1 113 ? 1.877 -2.389 -2.223 1.00 93.44 113 ASN A N 1
ATOM 875 C CA . ASN A 1 113 ? 3.289 -2.639 -2.479 1.00 93.44 113 ASN A CA 1
ATOM 876 C C . ASN A 1 113 ? 3.459 -3.774 -3.487 1.00 93.44 113 ASN A C 1
ATOM 878 O O . ASN A 1 113 ? 2.696 -4.737 -3.470 1.00 93.44 113 ASN A O 1
ATOM 882 N N . SER A 1 114 ? 4.515 -3.726 -4.300 1.00 94.75 114 SER A N 1
ATOM 883 C CA . SER A 1 114 ? 4.887 -4.875 -5.130 1.00 94.75 114 SER A CA 1
ATOM 884 C C . SER A 1 114 ? 5.478 -5.987 -4.251 1.00 94.75 114 SER A C 1
ATOM 886 O O . SER A 1 114 ? 6.590 -5.868 -3.733 1.00 94.75 114 SER A O 1
ATOM 888 N N . TRP A 1 115 ? 4.708 -7.051 -4.038 1.00 92.75 115 TRP A N 1
ATOM 889 C CA . TRP A 1 115 ? 5.041 -8.197 -3.191 1.00 92.75 115 TRP A CA 1
ATOM 890 C C . TRP A 1 115 ? 5.520 -9.402 -3.983 1.00 92.75 115 TRP A C 1
ATOM 892 O O . TRP A 1 115 ? 6.338 -10.173 -3.479 1.00 92.75 115 TRP A O 1
ATOM 902 N N . ASP A 1 116 ? 4.978 -9.589 -5.185 1.00 95.62 116 ASP A N 1
ATOM 903 C CA . ASP A 1 116 ? 5.149 -10.830 -5.925 1.00 95.62 116 ASP A CA 1
ATOM 904 C C . ASP A 1 116 ? 6.520 -10.887 -6.608 1.00 95.62 116 ASP A C 1
ATOM 906 O O . ASP A 1 116 ? 6.917 -9.969 -7.332 1.00 95.62 116 ASP A O 1
ATOM 910 N N . VAL A 1 117 ? 7.246 -11.977 -6.365 1.00 96.25 117 VAL A N 1
ATOM 911 C CA . VAL A 1 117 ? 8.603 -12.195 -6.866 1.00 96.25 117 VAL A CA 1
ATOM 912 C C . VAL A 1 117 ? 8.594 -13.402 -7.787 1.00 96.25 117 VAL A C 1
ATOM 914 O O . VAL A 1 117 ? 8.449 -14.543 -7.351 1.00 96.25 117 VAL A O 1
ATOM 917 N N . VAL A 1 118 ? 8.855 -13.157 -9.066 1.00 97.00 118 VAL A N 1
ATOM 918 C CA . VAL A 1 118 ? 8.994 -14.193 -10.089 1.00 97.00 118 VAL A CA 1
ATOM 919 C C . VAL A 1 118 ? 10.466 -14.278 -10.453 1.00 97.00 118 VAL A C 1
ATOM 921 O O . VAL A 1 118 ? 11.097 -13.260 -10.707 1.00 97.00 118 VAL A O 1
ATOM 924 N N . GLY A 1 119 ? 11.055 -15.477 -10.416 1.00 94.38 119 GLY A N 1
ATOM 925 C CA . GLY A 1 119 ? 12.452 -15.685 -10.821 1.00 94.38 119 GLY A CA 1
ATOM 926 C C . GLY A 1 119 ? 13.476 -14.780 -10.115 1.00 94.38 119 GLY A C 1
ATOM 927 O O . GLY A 1 119 ? 14.478 -14.410 -10.727 1.00 94.38 119 GLY A O 1
ATOM 928 N N . GLY A 1 120 ? 13.213 -14.404 -8.857 1.00 93.88 120 GLY A N 1
ATOM 929 C CA . GLY A 1 120 ? 14.069 -13.511 -8.066 1.00 93.88 120 GLY A CA 1
ATOM 930 C C . GLY A 1 120 ? 13.973 -12.030 -8.446 1.00 93.88 120 GLY A C 1
ATOM 931 O O . GLY A 1 120 ? 14.879 -11.268 -8.133 1.00 93.88 120 GLY A O 1
ATOM 932 N N . LYS A 1 121 ? 12.923 -11.615 -9.154 1.00 96.19 121 LYS A N 1
ATOM 933 C CA . LYS A 1 121 ? 12.698 -10.239 -9.614 1.00 96.19 121 LYS A CA 1
ATOM 934 C C . LYS A 1 121 ? 11.257 -9.839 -9.331 1.00 96.19 121 LYS A C 1
ATOM 936 O O . LYS A 1 121 ? 10.397 -10.710 -9.272 1.00 96.19 121 LYS A O 1
ATOM 941 N N . TYR A 1 122 ? 10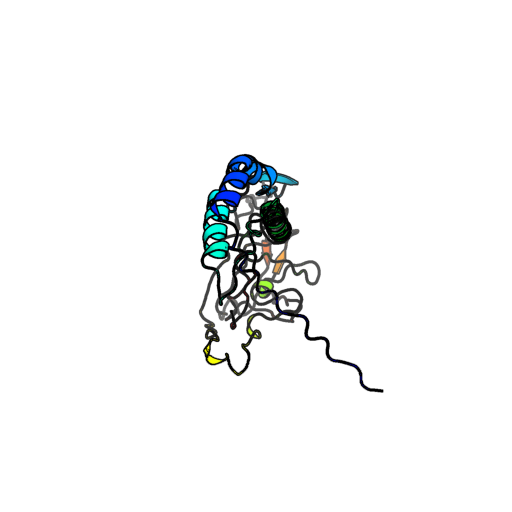.991 -8.543 -9.189 1.00 98.00 122 TYR A N 1
ATOM 942 C CA . TYR A 1 122 ? 9.626 -8.028 -9.042 1.00 98.00 122 TYR A CA 1
ATOM 943 C C . TYR A 1 122 ? 9.103 -7.588 -10.414 1.00 98.00 122 TYR A C 1
ATOM 945 O O . TYR A 1 122 ? 9.578 -6.574 -10.930 1.00 98.00 122 TYR A O 1
ATOM 953 N N . PRO A 1 123 ? 8.180 -8.322 -11.050 1.00 98.31 123 PRO A N 1
ATOM 954 C CA . PRO A 1 123 ? 7.579 -7.901 -12.313 1.00 98.31 123 PRO A CA 1
ATOM 955 C C . PRO A 1 123 ? 6.915 -6.528 -12.169 1.00 98.31 123 PRO A C 1
ATOM 957 O O . PRO A 1 123 ? 6.236 -6.264 -11.181 1.00 98.31 123 PRO A O 1
ATOM 960 N N . LEU A 1 124 ? 7.083 -5.639 -13.150 1.00 97.88 124 LEU A N 1
ATOM 961 C CA . LEU A 1 124 ? 6.394 -4.340 -13.131 1.00 97.88 124 LEU A CA 1
ATOM 962 C C . LEU A 1 124 ? 4.890 -4.496 -13.394 1.00 97.88 124 LEU A C 1
ATOM 964 O O . LEU A 1 124 ? 4.085 -3.732 -12.869 1.00 97.88 124 LEU A O 1
ATOM 968 N N . SER A 1 125 ? 4.509 -5.552 -14.114 1.00 97.19 125 SER A N 1
ATOM 969 C CA . SER A 1 125 ? 3.120 -5.964 -14.331 1.00 97.19 125 SER A CA 1
ATOM 970 C C . SER A 1 125 ? 2.385 -6.396 -13.060 1.00 97.19 125 SER A C 1
ATOM 972 O O . SER A 1 125 ? 1.170 -6.576 -13.106 1.00 97.19 125 SER A O 1
ATOM 974 N N . ASN A 1 126 ? 3.076 -6.487 -11.917 1.00 96.75 126 ASN A N 1
ATOM 975 C CA . ASN A 1 126 ? 2.453 -6.615 -10.601 1.00 96.75 126 ASN A CA 1
ATOM 976 C C . ASN A 1 126 ? 1.446 -5.488 -10.316 1.00 96.75 126 ASN A C 1
ATOM 978 O O . ASN A 1 126 ? 0.479 -5.710 -9.595 1.00 96.75 126 ASN A O 1
ATOM 982 N N . ALA A 1 127 ? 1.610 -4.309 -10.929 1.00 95.50 127 ALA A N 1
ATOM 983 C CA . ALA A 1 127 ? 0.619 -3.232 -10.854 1.00 95.50 127 ALA A CA 1
ATOM 984 C C . ALA A 1 127 ? -0.784 -3.677 -11.311 1.00 95.50 127 ALA A C 1
ATOM 986 O O . ALA A 1 127 ? -1.791 -3.163 -10.842 1.00 95.50 127 ALA A O 1
ATOM 987 N N . CYS A 1 128 ? -0.866 -4.673 -12.188 1.00 94.88 128 CYS A N 1
ATOM 988 C CA . CYS A 1 128 ? -2.121 -5.158 -12.747 1.00 94.88 128 CYS A CA 1
ATOM 989 C C . CYS A 1 128 ? -2.687 -6.402 -12.062 1.00 94.88 128 CYS A C 1
ATOM 991 O O . CYS A 1 128 ? -3.680 -6.957 -12.549 1.00 94.88 128 CYS A O 1
ATOM 993 N N . GLY A 1 129 ? -2.013 -6.904 -11.032 1.00 94.19 129 GLY A N 1
ATOM 994 C CA . GLY A 1 129 ? -2.300 -8.204 -10.451 1.00 94.19 129 GLY A CA 1
ATOM 995 C C . GLY A 1 129 ? -1.053 -8.867 -9.889 1.00 94.19 129 GLY A C 1
ATOM 996 O O . GLY A 1 129 ? -0.064 -9.055 -10.599 1.00 94.19 129 GLY A O 1
ATOM 997 N N . GLN A 1 130 ? -1.116 -9.256 -8.618 1.00 94.00 130 GLN A N 1
ATOM 998 C CA . GLN A 1 130 ? -0.035 -9.936 -7.904 1.00 94.00 130 GLN A CA 1
ATOM 999 C C . GLN A 1 130 ? -0.497 -11.278 -7.349 1.00 94.00 130 GLN A C 1
ATOM 1001 O O . GLN A 1 130 ? -1.687 -11.482 -7.108 1.00 94.00 130 GLN A O 1
ATOM 1006 N N . LEU A 1 131 ? 0.438 -12.195 -7.093 1.00 93.69 131 LEU A N 1
ATOM 1007 C CA . LEU A 1 131 ? 0.153 -13.496 -6.471 1.00 93.69 131 LEU A CA 1
ATOM 1008 C C . LEU A 1 131 ? -0.810 -14.350 -7.317 1.00 93.69 131 LEU A C 1
ATOM 1010 O O . LEU A 1 131 ? -1.662 -15.065 -6.796 1.00 93.69 131 LEU A O 1
ATOM 1014 N N . GLY A 1 132 ? -0.682 -14.245 -8.643 1.00 94.12 132 GLY A N 1
ATOM 1015 C CA . GLY A 1 132 ? -1.533 -14.941 -9.614 1.00 94.12 132 GLY A CA 1
ATOM 1016 C C . GLY A 1 132 ? -2.896 -14.288 -9.861 1.00 94.12 132 GLY A C 1
ATOM 1017 O O . GLY A 1 132 ? -3.687 -14.825 -10.632 1.00 94.12 132 GLY A O 1
ATOM 1018 N N . GLN A 1 133 ? -3.167 -13.141 -9.238 1.00 93.06 133 GLN A N 1
ATOM 1019 C CA . GLN A 1 133 ? -4.377 -12.360 -9.474 1.00 93.06 133 GLN A CA 1
ATOM 1020 C C . GLN A 1 133 ? -4.273 -11.528 -10.759 1.00 93.06 133 GLN A C 1
ATOM 1022 O O . GLN A 1 133 ? -3.178 -11.217 -11.230 1.00 93.06 133 GLN A O 1
ATOM 1027 N N . SER A 1 134 ? -5.429 -11.131 -11.291 1.00 92.31 134 SER A N 1
ATOM 1028 C CA . SER A 1 134 ? -5.567 -10.202 -12.414 1.00 92.31 134 SER A CA 1
ATOM 1029 C C . SER A 1 134 ? -6.677 -9.212 -12.083 1.00 92.31 134 SER A C 1
ATOM 1031 O O . SER A 1 134 ? -7.85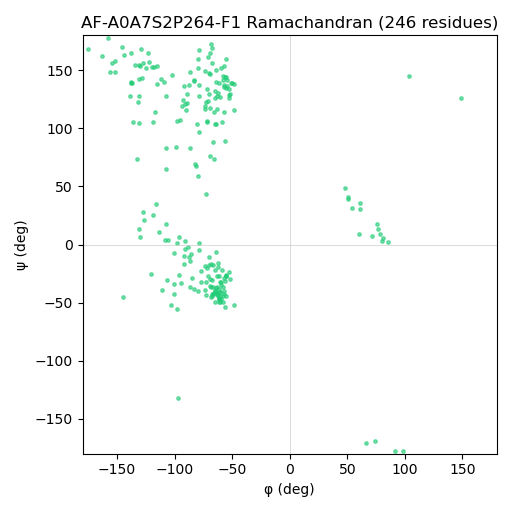3 -9.564 -12.113 1.00 92.31 134 SER A O 1
ATOM 1033 N N . TYR A 1 135 ? -6.314 -7.974 -11.739 1.00 91.56 135 TYR A N 1
ATOM 1034 C CA . TYR A 1 135 ? -7.280 -6.992 -11.224 1.00 91.56 135 TYR A CA 1
ATOM 1035 C C . TYR A 1 135 ? -8.332 -6.602 -12.272 1.00 91.56 135 TYR A C 1
ATOM 1037 O O . TYR A 1 135 ? -9.439 -6.206 -11.934 1.00 91.56 135 TYR A O 1
ATOM 1045 N N . GLN A 1 136 ? -8.036 -6.784 -13.557 1.00 88.12 136 GLN A N 1
ATOM 1046 C CA . GLN A 1 136 ? -8.930 -6.372 -14.652 1.00 88.12 136 GLN A CA 1
ATOM 1047 C C . GLN A 1 136 ? -10.082 -7.347 -14.817 1.00 88.12 136 GLN A C 1
ATOM 1049 O O . GLN A 1 136 ? -11.127 -6.986 -15.343 1.00 88.12 136 GLN A O 1
ATOM 1054 N N . ASP A 1 137 ? -9.867 -8.569 -14.336 1.00 90.38 137 ASP A N 1
ATOM 1055 C CA . ASP A 1 137 ? -10.810 -9.668 -14.443 1.00 90.38 137 ASP A CA 1
ATOM 1056 C C . ASP A 1 137 ? -11.748 -9.707 -13.224 1.00 90.38 137 ASP A C 1
ATOM 1058 O O . ASP A 1 137 ? -12.577 -10.612 -13.102 1.00 90.38 137 ASP A O 1
ATOM 1062 N N . TYR A 1 138 ? -11.636 -8.739 -12.303 1.00 91.50 138 TYR A N 1
ATOM 1063 C CA . TYR A 1 138 ? -12.497 -8.618 -11.123 1.00 91.50 138 TYR A CA 1
ATOM 1064 C C . TYR A 1 138 ? -13.806 -7.940 -11.512 1.00 91.50 138 TYR A C 1
ATOM 1066 O O . TYR A 1 138 ? -14.086 -6.800 -11.140 1.00 91.50 138 TYR A O 1
ATOM 1074 N N . HIS A 1 139 ? -14.585 -8.663 -12.307 1.00 92.19 139 HIS A N 1
ATOM 1075 C CA . HIS A 1 139 ? -15.915 -8.264 -12.731 1.00 92.19 139 HIS A CA 1
ATOM 1076 C C . HIS A 1 139 ? -16.924 -8.398 -11.592 1.00 92.19 139 HIS A C 1
ATOM 1078 O O . HIS A 1 139 ? -16.812 -9.266 -10.719 1.00 92.19 139 HIS A O 1
ATOM 1084 N N . CYS A 1 140 ? -17.932 -7.533 -11.620 1.00 92.31 140 CYS A N 1
ATOM 1085 C CA . CYS A 1 140 ? -19.041 -7.593 -10.691 1.00 92.31 140 CYS A CA 1
ATOM 1086 C C . CYS A 1 140 ? -19.918 -8.813 -10.962 1.00 92.31 140 CYS A C 1
ATOM 1088 O O . CYS A 1 140 ? -19.882 -9.446 -12.020 1.00 92.31 140 CYS A O 1
ATOM 1090 N N . SER A 1 141 ? -20.772 -9.130 -9.986 1.00 93.12 141 SER A N 1
ATOM 1091 C CA . SER A 1 141 ? -21.873 -10.057 -10.225 1.00 93.12 141 SER A CA 1
ATOM 1092 C C . SER A 1 141 ? -22.752 -9.550 -11.380 1.00 93.12 141 SER A C 1
ATOM 1094 O O . SER A 1 141 ? -22.855 -8.347 -11.611 1.00 93.12 141 SER A O 1
ATOM 1096 N N . GLU A 1 142 ? -23.452 -10.438 -12.093 1.00 94.12 142 GLU A N 1
ATOM 1097 C CA . GLU A 1 142 ? -24.313 -10.017 -13.215 1.00 94.12 142 GLU A CA 1
ATOM 1098 C C . GLU A 1 142 ? -25.388 -8.991 -12.800 1.00 94.12 142 GLU A C 1
ATOM 1100 O O . GLU A 1 142 ? -25.769 -8.138 -13.599 1.00 94.12 142 GLU A O 1
ATOM 1105 N N . ALA A 1 143 ? -25.845 -9.022 -11.542 1.00 94.44 143 ALA A N 1
ATOM 1106 C CA . ALA A 1 143 ? -26.784 -8.034 -11.009 1.00 94.44 143 ALA A CA 1
ATOM 1107 C C . ALA A 1 143 ? -26.156 -6.636 -10.850 1.00 94.44 143 ALA A C 1
ATOM 1109 O O . ALA A 1 143 ? -26.847 -5.626 -10.983 1.00 94.44 143 ALA A O 1
ATOM 1110 N N . GLU A 1 144 ? -24.851 -6.575 -10.596 1.00 94.00 144 GLU A N 1
ATOM 1111 C CA . GLU A 1 144 ? -24.087 -5.357 -10.303 1.00 94.00 144 GLU A CA 1
ATOM 1112 C C . GLU A 1 144 ? -23.168 -4.946 -11.456 1.00 94.00 144 GLU A C 1
ATOM 1114 O O . GLU A 1 144 ? -22.471 -3.950 -11.352 1.00 94.00 144 GLU A O 1
ATOM 1119 N N . LYS A 1 145 ? -23.201 -5.647 -12.591 1.00 93.75 145 LYS A N 1
ATOM 1120 C CA . LYS A 1 145 ? -22.373 -5.369 -13.776 1.00 93.75 145 LYS A CA 1
ATOM 1121 C C . LYS A 1 145 ? -22.428 -3.917 -14.260 1.00 93.75 145 LYS A C 1
ATOM 1123 O O . LYS A 1 145 ? -21.470 -3.398 -14.811 1.00 93.75 145 LYS A O 1
ATOM 1128 N N . HIS A 1 146 ? -23.557 -3.245 -14.041 1.00 92.12 146 HIS A N 1
ATOM 1129 C CA . HIS A 1 146 ? -23.747 -1.830 -14.370 1.00 92.12 146 HIS A CA 1
ATOM 1130 C C . HIS A 1 146 ? -22.954 -0.863 -13.469 1.00 92.12 146 HIS A C 1
ATOM 1132 O O . HIS A 1 146 ? -22.903 0.326 -13.771 1.00 92.12 146 HIS A O 1
ATOM 1138 N N . MET A 1 147 ? -22.372 -1.363 -12.377 1.00 91.25 147 MET A N 1
ATOM 1139 C CA . MET A 1 147 ? -21.494 -0.638 -11.457 1.00 91.25 147 MET A CA 1
ATOM 1140 C C . MET A 1 147 ? -20.013 -0.762 -11.843 1.00 91.25 147 MET A C 1
ATOM 1142 O O . MET A 1 147 ? -19.191 -0.060 -11.262 1.00 91.25 147 MET A O 1
ATOM 1146 N N . GLU A 1 148 ? -19.661 -1.631 -12.803 1.00 92.38 148 GLU A N 1
ATOM 1147 C CA . GLU A 1 148 ? -18.273 -1.795 -13.239 1.00 92.38 148 GLU A CA 1
ATOM 1148 C C . GLU A 1 148 ? -17.734 -0.504 -13.849 1.00 92.38 148 GLU A C 1
ATOM 1150 O O . GLU A 1 148 ? -18.334 0.094 -14.752 1.00 92.38 148 GLU A O 1
ATOM 1155 N N . CYS A 1 149 ? -16.557 -0.095 -13.384 1.00 88.81 149 CYS A N 1
ATOM 1156 C CA . CYS A 1 149 ? -15.851 1.012 -13.998 1.00 88.81 149 CYS A CA 1
ATOM 1157 C C . CYS A 1 149 ? -15.283 0.579 -15.361 1.00 88.81 149 CYS A C 1
ATOM 1159 O O . CYS A 1 149 ? -14.664 -0.484 -15.460 1.00 88.81 149 CYS A O 1
ATOM 1161 N N . PRO A 1 150 ? -15.442 1.388 -16.425 1.00 89.50 150 PRO A N 1
ATOM 1162 C CA . PRO A 1 150 ? -14.866 1.061 -17.720 1.00 89.50 150 PRO A CA 1
ATOM 1163 C C . PRO A 1 150 ? -13.336 1.047 -17.644 1.00 89.50 150 PRO A C 1
ATOM 1165 O O . PRO A 1 150 ? -12.721 1.922 -17.033 1.00 89.50 150 PRO A O 1
ATOM 1168 N N . VAL A 1 151 ? -12.715 0.077 -18.317 1.00 90.81 151 VAL A N 1
ATOM 1169 C CA . VAL A 1 151 ? -11.258 0.028 -18.465 1.00 90.81 151 VAL A CA 1
ATOM 1170 C C . VAL A 1 151 ? -10.818 1.104 -19.454 1.00 90.81 151 VAL A C 1
ATOM 1172 O O . VAL A 1 151 ? -11.162 1.047 -20.635 1.00 90.81 151 VAL A O 1
ATOM 1175 N N . ASP A 1 152 ? -10.032 2.066 -18.975 1.00 91.06 152 ASP A N 1
ATOM 1176 C CA . ASP A 1 152 ? -9.375 3.063 -19.817 1.00 91.06 152 ASP A CA 1
ATOM 1177 C C . ASP A 1 152 ? -7.920 2.639 -20.096 1.00 91.06 152 ASP A C 1
ATOM 1179 O O . ASP A 1 152 ? -7.074 2.733 -19.200 1.00 91.06 152 ASP A O 1
ATOM 1183 N N . PRO A 1 153 ? -7.591 2.178 -21.318 1.00 92.69 153 PRO A N 1
ATOM 1184 C CA . PRO A 1 153 ? -6.226 1.791 -21.671 1.00 92.69 153 PRO A CA 1
ATOM 1185 C C . PRO A 1 153 ? -5.258 2.982 -21.701 1.00 92.69 153 PRO A C 1
ATOM 1187 O O . PRO A 1 153 ? -4.052 2.780 -21.622 1.00 92.69 153 PRO A O 1
ATOM 1190 N N . ASN A 1 154 ? -5.761 4.218 -21.777 1.00 94.38 154 ASN A N 1
ATOM 1191 C CA . ASN A 1 154 ? -4.934 5.424 -21.783 1.00 94.38 154 ASN A CA 1
ATOM 1192 C C . ASN A 1 154 ? -4.700 5.990 -20.378 1.00 94.38 154 ASN A C 1
ATOM 1194 O O . ASN A 1 154 ? -3.958 6.965 -20.229 1.00 94.38 154 ASN A O 1
ATOM 1198 N N . MET A 1 155 ? -5.318 5.404 -19.347 1.00 92.31 155 MET A N 1
ATOM 1199 C CA . MET A 1 155 ? -5.105 5.834 -17.973 1.00 92.31 155 MET A CA 1
ATOM 1200 C C . MET A 1 155 ? -3.655 5.575 -17.568 1.00 92.31 155 MET A C 1
ATOM 1202 O O . MET A 1 155 ? -3.121 4.484 -17.760 1.00 92.31 155 MET A O 1
ATOM 1206 N N . SER A 1 156 ? -3.033 6.590 -16.973 1.00 94.75 156 SER A N 1
ATOM 1207 C CA . SER A 1 156 ? -1.689 6.503 -16.418 1.00 94.75 156 SER A CA 1
ATOM 1208 C C . SER A 1 156 ? -1.693 7.062 -15.008 1.00 94.75 156 SER A C 1
ATOM 1210 O O . SER A 1 156 ? -2.130 8.191 -14.781 1.00 94.75 156 SER A O 1
ATOM 1212 N N . ILE A 1 157 ? -1.173 6.293 -14.060 1.00 93.94 157 ILE A N 1
ATOM 1213 C CA . ILE A 1 157 ? -1.043 6.723 -12.670 1.00 93.94 157 ILE A CA 1
ATOM 1214 C C . ILE A 1 157 ? 0.133 6.011 -12.010 1.00 93.94 157 ILE A C 1
ATOM 1216 O O . ILE A 1 157 ? 0.458 4.874 -12.341 1.00 93.94 157 ILE A O 1
ATOM 1220 N N . SER A 1 158 ? 0.761 6.699 -11.063 1.00 94.88 158 SER A N 1
ATOM 1221 C CA . SER A 1 158 ? 1.752 6.126 -10.158 1.00 94.88 158 SER A CA 1
ATOM 1222 C C . SER A 1 158 ? 1.181 6.108 -8.746 1.00 94.88 158 SER A C 1
ATOM 1224 O O . SER A 1 158 ? 0.488 7.043 -8.335 1.00 94.88 158 SER A O 1
ATOM 1226 N N . ALA A 1 159 ? 1.475 5.054 -7.993 1.00 94.06 159 ALA A N 1
ATOM 1227 C CA . ALA A 1 159 ? 1.276 5.041 -6.555 1.00 94.06 159 ALA A CA 1
ATOM 1228 C C . ALA A 1 159 ? 2.081 6.181 -5.908 1.00 94.06 159 ALA A C 1
ATOM 1230 O O . ALA A 1 159 ? 3.170 6.540 -6.364 1.00 94.06 159 ALA A O 1
ATOM 1231 N N . VAL A 1 160 ? 1.525 6.768 -4.852 1.00 91.88 160 VAL A N 1
ATOM 1232 C CA . VAL A 1 160 ? 2.166 7.864 -4.111 1.00 91.88 160 VAL A CA 1
ATOM 1233 C C . VAL A 1 160 ? 3.088 7.290 -3.045 1.00 91.88 160 VAL A C 1
ATOM 1235 O O . VAL A 1 160 ? 4.162 7.821 -2.764 1.00 91.88 160 VAL A O 1
ATOM 1238 N N . THR A 1 161 ? 2.660 6.186 -2.447 1.00 93.00 161 THR A N 1
ATOM 1239 C CA . THR A 1 161 ? 3.315 5.558 -1.310 1.00 93.00 161 THR A CA 1
ATOM 1240 C C . THR A 1 161 ? 3.745 4.144 -1.668 1.00 93.00 161 THR A C 1
ATOM 1242 O O . THR A 1 161 ? 3.200 3.513 -2.568 1.00 93.00 161 THR A O 1
ATOM 1245 N N . HIS A 1 162 ? 4.785 3.676 -0.995 1.00 93.44 162 HIS A N 1
ATOM 1246 C CA . HIS A 1 162 ? 5.295 2.320 -1.115 1.00 93.44 162 HIS A CA 1
ATOM 1247 C C . HIS A 1 162 ? 6.193 2.047 0.090 1.00 93.44 162 HIS A C 1
ATOM 1249 O O . HIS A 1 162 ? 6.665 2.966 0.769 1.00 93.44 162 HIS A O 1
ATOM 1255 N N . ALA A 1 163 ? 6.451 0.779 0.341 1.00 92.50 163 ALA A N 1
ATOM 1256 C CA . ALA A 1 163 ? 7.323 0.338 1.396 1.00 92.50 163 ALA A CA 1
ATOM 1257 C C . ALA A 1 163 ? 8.777 0.696 1.097 1.00 92.50 163 ALA A C 1
ATOM 1259 O O . ALA A 1 163 ? 9.229 0.650 -0.040 1.00 92.50 163 ALA A O 1
ATOM 1260 N N . LYS A 1 164 ? 9.544 0.989 2.146 1.00 90.62 164 LYS A N 1
ATOM 1261 C CA . LYS A 1 164 ? 10.906 1.529 2.019 1.00 90.62 164 LYS A CA 1
ATOM 1262 C C . LYS A 1 164 ? 11.970 0.587 2.582 1.00 90.62 164 LYS A C 1
ATOM 1264 O O . LYS A 1 164 ? 12.942 1.055 3.169 1.00 90.62 164 LY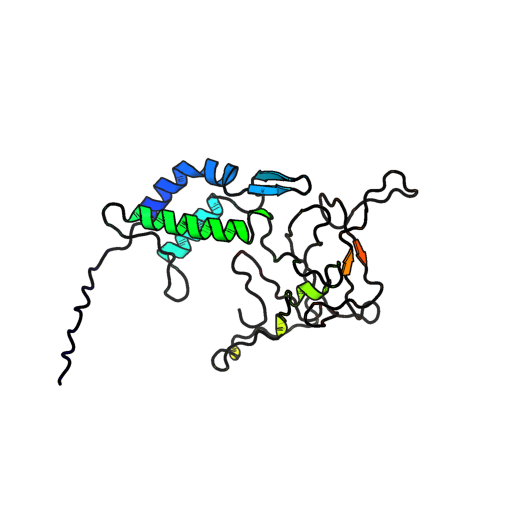S A O 1
ATOM 1269 N N . TRP A 1 165 ? 11.802 -0.734 2.467 1.00 91.25 165 TRP A N 1
ATOM 1270 C CA . TRP A 1 165 ? 12.872 -1.676 2.835 1.00 91.25 165 TRP A CA 1
ATOM 1271 C C . TRP A 1 165 ? 14.070 -1.574 1.873 1.00 91.25 165 TRP A C 1
ATOM 1273 O O . TRP A 1 165 ? 14.022 -0.907 0.839 1.00 91.25 165 TRP A O 1
ATOM 1283 N N . TYR A 1 166 ? 15.188 -2.213 2.217 1.00 93.00 166 TYR A N 1
ATOM 1284 C CA . TYR A 1 166 ? 16.383 -2.192 1.373 1.00 93.00 166 TYR A CA 1
ATOM 1285 C C . TYR A 1 166 ? 16.113 -2.855 0.010 1.00 93.00 166 TYR A C 1
ATOM 1287 O O . TYR A 1 166 ? 15.820 -4.047 -0.046 1.00 93.00 166 TYR A O 1
ATOM 1295 N N . GLY A 1 167 ? 16.214 -2.087 -1.079 1.00 94.00 167 GLY A N 1
ATOM 1296 C CA . GLY A 1 167 ? 15.888 -2.556 -2.431 1.00 94.00 167 GLY A CA 1
ATOM 1297 C C . GLY A 1 167 ? 14.389 -2.642 -2.724 1.00 94.00 167 GLY A C 1
ATOM 1298 O O . GLY A 1 167 ? 14.008 -3.266 -3.713 1.00 94.00 167 GLY A O 1
ATOM 1299 N N . ALA A 1 168 ? 13.536 -2.050 -1.879 1.00 94.94 168 ALA A N 1
ATOM 1300 C CA . ALA A 1 168 ? 12.093 -2.082 -2.079 1.00 94.94 168 ALA A CA 1
ATOM 1301 C C . ALA A 1 168 ? 11.690 -1.660 -3.500 1.00 94.94 168 ALA A C 1
ATOM 1303 O O . ALA A 1 168 ? 12.292 -0.736 -4.051 1.00 94.94 168 ALA A O 1
ATOM 1304 N N . PRO A 1 169 ? 10.711 -2.348 -4.114 1.00 96.25 169 PRO A N 1
ATOM 1305 C CA . PRO A 1 169 ? 10.181 -1.945 -5.404 1.00 96.25 169 PRO A CA 1
ATOM 1306 C C . PRO A 1 169 ? 9.700 -0.503 -5.384 1.00 96.25 169 PRO A C 1
ATOM 1308 O O . PRO A 1 169 ? 9.094 -0.066 -4.409 1.00 96.25 169 PRO A O 1
ATOM 1311 N N . ALA A 1 170 ? 9.942 0.208 -6.480 1.00 95.62 170 ALA A N 1
ATOM 1312 C CA . ALA A 1 170 ? 9.366 1.525 -6.699 1.00 95.62 170 ALA A CA 1
ATOM 1313 C C . ALA A 1 170 ? 7.825 1.495 -6.594 1.00 95.62 170 ALA A C 1
ATOM 1315 O O . ALA A 1 170 ? 7.224 0.425 -6.761 1.00 95.62 170 ALA A O 1
ATOM 1316 N N . PRO A 1 171 ? 7.177 2.655 -6.363 1.00 95.31 171 PRO A N 1
ATOM 1317 C CA . PRO A 1 171 ? 5.723 2.753 -6.412 1.00 95.31 171 PRO A CA 1
ATOM 1318 C C . PRO A 1 171 ? 5.154 2.116 -7.684 1.00 95.31 171 PRO A C 1
ATOM 1320 O O . PRO A 1 171 ? 5.711 2.289 -8.771 1.00 95.31 171 PRO A O 1
ATOM 1323 N N . LEU A 1 172 ? 4.048 1.380 -7.542 1.00 95.94 172 LEU A N 1
ATOM 1324 C CA . LEU A 1 172 ? 3.366 0.762 -8.676 1.00 95.94 172 LEU A CA 1
ATOM 1325 C C . LEU A 1 172 ? 2.993 1.813 -9.725 1.00 95.94 172 LEU A C 1
ATOM 1327 O O . LEU A 1 172 ? 2.638 2.945 -9.397 1.00 95.94 172 LEU A O 1
ATOM 1331 N N . TYR A 1 173 ? 3.074 1.419 -10.991 1.00 96.25 173 TYR A N 1
ATOM 1332 C CA . TYR A 1 173 ? 2.766 2.266 -12.132 1.00 96.25 173 TYR A CA 1
ATOM 1333 C C . TYR A 1 173 ? 1.946 1.487 -13.157 1.00 96.25 173 TYR A C 1
ATOM 1335 O O . TYR A 1 173 ? 2.260 0.335 -13.458 1.00 96.25 173 TYR A O 1
ATOM 1343 N N . CYS A 1 174 ? 0.946 2.151 -13.730 1.00 95.12 174 CYS A N 1
ATOM 1344 C CA . CYS A 1 174 ? 0.269 1.744 -14.956 1.00 95.12 174 CYS A CA 1
ATOM 1345 C C . CYS A 1 174 ? 0.267 2.887 -15.953 1.00 95.12 174 CYS A C 1
ATOM 1347 O O . CYS A 1 174 ? 0.302 4.063 -15.584 1.00 95.12 174 CYS A O 1
ATOM 1349 N N . GLY A 1 175 ? 0.147 2.512 -17.217 1.00 95.75 175 GLY A N 1
ATOM 1350 C CA . GLY A 1 175 ? 0.063 3.430 -18.332 1.00 95.75 175 GLY A CA 1
ATOM 1351 C C . GLY A 1 175 ? -0.194 2.689 -19.638 1.00 95.75 175 GLY A C 1
ATOM 1352 O O . GLY A 1 175 ? -0.071 1.460 -19.679 1.00 95.75 175 GLY A O 1
ATOM 1353 N N . PRO A 1 176 ? -0.532 3.424 -20.706 1.00 96.12 176 PRO A N 1
ATOM 1354 C CA . PRO A 1 176 ? -0.709 2.845 -22.031 1.00 96.12 176 PRO A CA 1
ATOM 1355 C C . PRO A 1 176 ? 0.573 2.173 -22.527 1.00 96.12 176 PRO A C 1
ATOM 1357 O O . PRO A 1 176 ? 1.685 2.598 -22.195 1.00 96.12 176 PRO A O 1
ATOM 1360 N N . LYS A 1 177 ? 0.423 1.158 -23.383 1.00 95.12 177 LYS A N 1
ATOM 1361 C CA . LYS A 1 177 ? 1.544 0.684 -24.202 1.00 95.12 177 LYS A CA 1
ATOM 1362 C C . LYS A 1 177 ? 1.882 1.733 -25.259 1.00 95.12 177 LYS A C 1
ATOM 1364 O O . LYS A 1 177 ? 1.001 2.417 -25.778 1.00 95.12 177 LYS A O 1
ATOM 1369 N N . THR A 1 178 ? 3.159 1.831 -25.608 1.00 94.44 178 THR A N 1
ATOM 1370 C CA . THR A 1 178 ? 3.603 2.615 -26.769 1.00 94.44 178 THR A CA 1
ATOM 1371 C C . THR A 1 178 ? 4.382 1.730 -27.729 1.00 94.44 178 THR A C 1
ATOM 1373 O O . THR A 1 178 ? 4.808 0.632 -27.361 1.00 94.44 178 THR A O 1
ATOM 1376 N N . ASP A 1 179 ? 4.589 2.205 -28.956 1.00 94.12 179 ASP A N 1
ATOM 1377 C CA . ASP A 1 179 ? 5.426 1.502 -29.930 1.00 94.12 179 ASP A CA 1
ATOM 1378 C C . ASP A 1 179 ? 6.872 1.351 -29.414 1.00 94.12 179 ASP A C 1
ATOM 1380 O O . ASP A 1 179 ? 7.530 0.344 -29.677 1.00 94.12 179 ASP A O 1
ATOM 1384 N N . GLU A 1 180 ? 7.356 2.319 -28.629 1.00 92.62 180 GLU A N 1
ATOM 1385 C CA . GLU A 1 180 ? 8.678 2.293 -27.996 1.00 92.62 180 GLU A CA 1
ATOM 1386 C C . GLU A 1 180 ? 8.741 1.378 -26.766 1.00 92.62 180 GLU A C 1
ATOM 1388 O O . GLU A 1 180 ? 9.789 0.786 -26.503 1.00 92.62 180 GLU A O 1
ATOM 1393 N N . GLN A 1 181 ? 7.643 1.250 -26.014 1.00 92.88 181 GLN A N 1
ATOM 1394 C CA . GLN A 1 181 ? 7.562 0.435 -24.801 1.00 92.88 181 GLN A CA 1
ATOM 1395 C C . GLN A 1 181 ? 6.291 -0.442 -24.810 1.00 92.88 181 GLN A C 1
ATOM 1397 O O . GLN A 1 181 ? 5.342 -0.187 -24.063 1.00 92.88 181 GLN A O 1
ATOM 1402 N N . PRO A 1 182 ? 6.257 -1.513 -25.628 1.00 95.88 182 PRO A N 1
ATOM 1403 C CA . PRO A 1 182 ? 5.075 -2.369 -25.785 1.00 95.88 182 PRO A CA 1
ATOM 1404 C C . PRO A 1 182 ? 4.893 -3.382 -24.643 1.00 95.88 182 PRO A C 1
ATOM 1406 O O . PRO A 1 182 ? 3.921 -4.135 -24.621 1.00 95.88 182 PRO A O 1
ATOM 1409 N N . HIS A 1 183 ? 5.844 -3.446 -23.711 1.00 97.12 183 HIS A N 1
ATOM 1410 C CA . HIS A 1 183 ? 5.841 -4.357 -22.572 1.00 97.12 183 HIS A CA 1
ATOM 1411 C C . HIS A 1 183 ? 6.434 -3.685 -21.334 1.00 97.12 183 HIS A C 1
ATOM 1413 O O . HIS A 1 183 ? 7.197 -2.730 -21.432 1.00 97.12 183 HIS A O 1
ATOM 1419 N N . SER A 1 184 ? 6.184 -4.257 -20.166 1.00 97.56 184 SER A N 1
ATOM 1420 C CA . SER A 1 184 ? 6.838 -3.920 -18.912 1.00 97.56 184 SER A CA 1
ATOM 1421 C C . SER A 1 184 ? 7.906 -4.959 -18.560 1.00 97.56 184 SER A C 1
ATOM 1423 O O . SER A 1 184 ? 7.756 -6.153 -18.841 1.00 97.56 184 SER A O 1
ATOM 1425 N N . GLY A 1 185 ? 8.987 -4.507 -17.932 1.00 98.06 185 GLY A N 1
ATOM 1426 C CA . GLY A 1 185 ? 10.038 -5.384 -17.422 1.00 98.06 185 GLY A CA 1
ATOM 1427 C C . GLY A 1 185 ? 9.880 -5.703 -15.936 1.00 98.06 185 GLY A C 1
ATOM 1428 O O . GLY A 1 185 ? 8.796 -6.066 -15.478 1.00 98.06 185 GLY A O 1
ATOM 1429 N N . PHE A 1 186 ? 10.966 -5.575 -15.176 1.00 98.44 186 PHE A N 1
ATOM 1430 C CA . PHE A 1 186 ? 11.002 -5.869 -13.741 1.00 98.44 186 PHE A CA 1
ATOM 1431 C C . PHE A 1 186 ? 11.800 -4.821 -12.954 1.00 98.44 186 PHE A C 1
ATOM 1433 O O . PHE A 1 186 ? 12.571 -4.039 -13.512 1.00 98.44 186 PHE A O 1
ATOM 1440 N N . TRP A 1 187 ? 11.631 -4.833 -11.635 1.00 98.00 187 TRP A N 1
ATOM 1441 C CA . TRP A 1 187 ? 12.490 -4.143 -10.682 1.00 98.00 187 TRP A CA 1
ATOM 1442 C C . TRP A 1 187 ? 13.585 -5.083 -10.166 1.00 98.00 187 TRP A C 1
ATOM 1444 O O . TRP A 1 187 ? 13.306 -6.130 -9.569 1.00 98.00 187 TRP A O 1
ATOM 1454 N N . ASP A 1 188 ? 14.840 -4.709 -10.411 1.00 95.88 188 ASP A N 1
ATOM 1455 C CA . ASP A 1 188 ? 16.035 -5.409 -9.943 1.00 95.88 188 ASP A CA 1
ATOM 1456 C C . ASP A 1 188 ? 16.423 -4.936 -8.542 1.00 95.88 188 ASP A C 1
ATOM 1458 O O . ASP A 1 188 ? 17.276 -4.061 -8.389 1.00 95.88 188 ASP A O 1
ATOM 1462 N N . TYR A 1 189 ? 15.794 -5.502 -7.511 1.00 94.56 189 TYR A N 1
ATOM 1463 C CA . TYR A 1 189 ? 15.993 -5.085 -6.117 1.00 94.56 189 TYR A CA 1
ATOM 1464 C C . TYR A 1 189 ? 17.448 -5.200 -5.625 1.00 94.56 189 TYR A C 1
ATOM 1466 O O . TYR A 1 189 ? 17.819 -4.534 -4.658 1.00 94.56 189 TYR A O 1
ATOM 1474 N N . GLY A 1 190 ? 18.264 -6.043 -6.271 1.00 92.62 190 GLY A N 1
ATOM 1475 C CA . GLY A 1 190 ? 19.666 -6.272 -5.923 1.00 92.62 190 GLY A CA 1
ATOM 1476 C C . GLY A 1 190 ? 20.638 -5.278 -6.560 1.00 92.62 190 GLY A C 1
ATOM 1477 O O . GLY A 1 190 ? 21.820 -5.290 -6.220 1.00 92.62 190 GLY A O 1
ATOM 1478 N N . TYR A 1 191 ? 20.176 -4.417 -7.472 1.00 93.44 191 TYR A N 1
ATOM 1479 C CA . TYR A 1 191 ? 21.047 -3.451 -8.133 1.00 93.44 191 TYR A CA 1
ATOM 1480 C C . TYR A 1 191 ? 21.530 -2.373 -7.155 1.00 93.44 191 TYR A C 1
ATOM 1482 O O . TYR A 1 191 ? 20.747 -1.570 -6.642 1.00 93.44 191 TYR A O 1
ATOM 1490 N N . GLU A 1 192 ? 22.840 -2.305 -6.933 1.00 91.69 192 GLU A N 1
ATOM 1491 C CA . GLU A 1 192 ? 23.458 -1.259 -6.119 1.00 91.69 192 GLU A CA 1
ATOM 1492 C C . GLU A 1 192 ? 23.581 0.049 -6.919 1.00 91.69 192 GLU A C 1
ATOM 1494 O O . GLU A 1 192 ? 24.531 0.236 -7.681 1.00 91.69 192 GLU A O 1
ATOM 1499 N N . CYS A 1 193 ? 22.619 0.963 -6.746 1.00 84.75 193 CYS A N 1
ATOM 1500 C CA . CYS A 1 193 ? 22.572 2.244 -7.465 1.00 84.75 193 CYS A CA 1
ATOM 1501 C C . CYS A 1 193 ? 23.324 3.408 -6.793 1.00 84.75 193 CYS A C 1
ATOM 1503 O O . CYS A 1 193 ? 23.390 4.474 -7.383 1.00 84.75 193 CYS A O 1
ATOM 1505 N N . ASN A 1 194 ? 23.933 3.239 -5.612 1.00 87.38 194 ASN A N 1
ATOM 1506 C CA . ASN A 1 194 ? 24.675 4.302 -4.907 1.00 87.38 194 ASN A CA 1
ATOM 1507 C C . ASN A 1 194 ? 26.198 4.076 -4.947 1.00 87.38 194 ASN A C 1
ATOM 1509 O O . ASN A 1 194 ? 26.837 3.841 -3.917 1.00 87.38 194 ASN A O 1
ATOM 1513 N N . LYS A 1 195 ? 26.801 4.137 -6.138 1.00 89.94 195 LYS A N 1
ATOM 1514 C CA . LYS A 1 195 ? 28.249 3.946 -6.329 1.00 89.94 195 LYS A CA 1
ATOM 1515 C C . LYS A 1 195 ? 28.955 5.292 -6.446 1.00 89.94 195 LYS A C 1
ATOM 1517 O O . LYS A 1 195 ? 29.278 5.747 -7.540 1.00 89.94 195 LYS A O 1
ATOM 1522 N N . GLY A 1 196 ? 29.274 5.897 -5.302 1.00 89.12 196 GLY A N 1
ATOM 1523 C CA . GLY A 1 196 ? 30.036 7.156 -5.256 1.00 89.12 196 GLY A CA 1
ATOM 1524 C C . GLY A 1 196 ? 31.452 7.063 -5.847 1.00 89.12 196 GLY A C 1
ATOM 1525 O O . GLY A 1 196 ? 32.042 8.079 -6.194 1.00 89.12 196 GLY A O 1
ATOM 1526 N N . TRP A 1 197 ? 31.992 5.847 -5.964 1.00 89.75 197 TRP A N 1
ATOM 1527 C CA . TRP A 1 197 ? 33.300 5.557 -6.557 1.00 89.75 197 TRP A CA 1
ATOM 1528 C C . TRP A 1 197 ? 33.253 5.341 -8.077 1.00 89.75 197 TRP A C 1
ATOM 1530 O O . TRP A 1 197 ? 34.310 5.254 -8.704 1.00 89.75 197 TRP A O 1
ATOM 1540 N N . ALA A 1 198 ? 32.061 5.211 -8.671 1.00 91.19 198 ALA A N 1
ATOM 1541 C CA . ALA A 1 198 ? 31.916 5.073 -10.116 1.00 91.19 198 ALA A CA 1
ATOM 1542 C C . ALA A 1 198 ? 32.239 6.399 -10.828 1.00 91.19 198 ALA A C 1
ATOM 1544 O O . ALA A 1 198 ? 32.238 7.469 -10.217 1.00 91.19 198 ALA A O 1
ATOM 1545 N N . ASN A 1 199 ? 32.528 6.331 -12.130 1.00 89.56 199 ASN A N 1
ATOM 1546 C CA . ASN A 1 199 ? 32.767 7.509 -12.959 1.00 89.56 199 ASN A CA 1
ATOM 1547 C C . ASN A 1 199 ? 31.926 7.440 -14.253 1.00 89.56 199 ASN A C 1
ATOM 1549 O O . ASN A 1 199 ? 32.295 6.680 -15.152 1.00 89.56 199 ASN A O 1
ATOM 1553 N N . PRO A 1 200 ? 30.826 8.212 -14.366 1.00 90.75 200 PRO A N 1
ATOM 1554 C CA . PRO A 1 200 ? 30.299 9.132 -13.351 1.00 90.75 200 PRO A CA 1
ATOM 1555 C C . PRO A 1 200 ? 29.765 8.389 -12.108 1.00 90.75 200 PRO A C 1
ATOM 1557 O O . PRO A 1 200 ? 29.410 7.213 -12.221 1.00 90.75 200 PRO A O 1
ATOM 1560 N N . PRO A 1 201 ? 29.705 9.042 -10.931 1.00 91.06 201 PRO A N 1
ATOM 1561 C CA . PRO A 1 201 ? 29.076 8.460 -9.751 1.00 91.06 201 PRO A CA 1
ATOM 1562 C C . PRO A 1 201 ? 27.634 8.047 -10.045 1.00 91.06 201 PRO A C 1
ATOM 1564 O O . PRO A 1 201 ? 26.879 8.810 -10.646 1.00 91.06 201 PRO A O 1
ATOM 1567 N N . GLU A 1 202 ? 27.252 6.852 -9.604 1.00 91.00 202 GLU A N 1
ATOM 1568 C CA . GLU A 1 202 ? 25.866 6.393 -9.696 1.00 91.00 202 GLU A CA 1
ATOM 1569 C C . GLU A 1 202 ? 25.121 6.757 -8.411 1.00 91.00 202 GLU A C 1
ATOM 1571 O O . GLU A 1 202 ? 25.640 6.550 -7.306 1.00 91.00 202 GLU A O 1
ATOM 1576 N N . THR A 1 203 ? 23.900 7.265 -8.559 1.00 89.81 203 THR A N 1
ATOM 1577 C CA . THR A 1 203 ? 22.975 7.523 -7.452 1.00 89.81 203 THR A CA 1
ATOM 1578 C C . THR A 1 203 ? 21.622 6.895 -7.736 1.00 89.81 203 THR A C 1
ATOM 1580 O O . THR A 1 203 ? 21.148 6.922 -8.869 1.00 89.81 203 THR A O 1
ATOM 1583 N N . CYS A 1 204 ? 20.984 6.377 -6.692 1.00 91.31 204 CYS A N 1
ATOM 1584 C CA . CYS A 1 204 ? 19.589 5.974 -6.739 1.00 91.31 204 CYS A CA 1
ATOM 1585 C C . CYS A 1 204 ? 18.684 7.219 -6.811 1.00 91.31 204 CYS A C 1
ATOM 1587 O O . CYS A 1 204 ? 18.775 8.080 -5.935 1.00 91.31 204 CYS A O 1
ATOM 1589 N N . ASP A 1 205 ? 17.828 7.319 -7.826 1.00 91.56 205 ASP A N 1
ATOM 1590 C CA . ASP A 1 205 ? 17.067 8.532 -8.159 1.00 91.56 205 ASP A CA 1
ATOM 1591 C C . ASP A 1 205 ? 15.558 8.303 -8.359 1.00 91.56 205 ASP A C 1
ATOM 1593 O O . ASP A 1 205 ? 14.835 9.230 -8.718 1.00 91.56 205 ASP A O 1
ATOM 1597 N N . VAL A 1 206 ? 15.056 7.094 -8.091 1.00 93.81 206 VAL A N 1
ATOM 1598 C CA . VAL A 1 206 ? 13.646 6.748 -8.327 1.00 93.81 206 VAL A CA 1
ATOM 1599 C C . VAL A 1 206 ? 12.740 7.268 -7.214 1.00 93.81 206 VAL A C 1
ATOM 1601 O O . VAL A 1 206 ? 11.634 7.734 -7.481 1.00 93.81 206 VAL A O 1
ATOM 1604 N N . TYR A 1 207 ? 13.184 7.184 -5.960 1.00 92.88 207 TYR A N 1
ATOM 1605 C CA . TYR A 1 207 ? 12.420 7.667 -4.812 1.00 92.88 207 TYR A CA 1
ATOM 1606 C C . TYR A 1 207 ? 13.324 8.105 -3.656 1.00 92.88 207 TYR A C 1
ATOM 1608 O O . TYR A 1 207 ? 14.479 7.688 -3.527 1.00 92.88 207 TYR A O 1
ATOM 1616 N N . GLU A 1 208 ? 12.784 8.953 -2.780 1.00 89.81 208 GLU A N 1
ATOM 1617 C CA . GLU A 1 208 ? 13.523 9.476 -1.634 1.00 89.81 208 GLU A CA 1
ATOM 1618 C C . GLU A 1 208 ? 13.988 8.351 -0.696 1.00 89.81 208 GLU A C 1
ATOM 1620 O O . GLU A 1 208 ? 13.208 7.521 -0.228 1.00 89.81 208 GLU A O 1
ATOM 1625 N N . GLY A 1 209 ? 15.287 8.341 -0.392 1.00 88.56 209 GLY A N 1
ATOM 1626 C CA . GLY A 1 209 ? 15.881 7.366 0.520 1.00 88.56 209 GLY A CA 1
ATOM 1627 C C . GLY A 1 209 ? 16.183 5.999 -0.102 1.00 88.56 209 GLY A C 1
ATOM 1628 O O . GLY A 1 209 ? 16.630 5.113 0.635 1.00 88.56 209 GLY A O 1
ATOM 1629 N N . GLN A 1 210 ? 16.008 5.828 -1.419 1.00 93.06 210 GLN A N 1
ATOM 1630 C CA . GLN A 1 210 ? 16.339 4.598 -2.143 1.00 93.06 210 GLN A CA 1
ATOM 1631 C C . GLN A 1 210 ? 17.778 4.131 -1.856 1.00 93.06 210 GLN A C 1
ATOM 1633 O O . GLN A 1 210 ? 18.748 4.894 -1.923 1.00 93.06 210 GLN A O 1
ATOM 1638 N N . LYS A 1 211 ? 17.917 2.847 -1.499 1.00 92.06 211 LYS A N 1
ATOM 1639 C CA . LYS A 1 211 ? 19.209 2.231 -1.137 1.00 92.06 211 LYS A CA 1
ATOM 1640 C C . LYS A 1 211 ? 19.766 1.290 -2.195 1.00 92.06 211 LYS A C 1
ATOM 1642 O O . LYS A 1 211 ? 20.983 1.183 -2.306 1.00 92.06 211 LYS A O 1
ATOM 1647 N N . ALA A 1 212 ? 18.882 0.647 -2.940 1.00 94.19 212 ALA A N 1
ATOM 1648 C CA . ALA A 1 212 ? 19.166 -0.275 -4.027 1.00 94.19 212 ALA A CA 1
ATOM 1649 C C . ALA A 1 212 ? 17.925 -0.337 -4.925 1.00 94.19 212 ALA A C 1
ATOM 1651 O O . ALA A 1 212 ? 16.900 0.279 -4.610 1.00 94.19 212 ALA A O 1
ATOM 1652 N N . GLY A 1 213 ? 18.005 -1.091 -6.012 1.00 94.88 213 GLY A N 1
ATOM 1653 C CA . GLY A 1 213 ? 16.892 -1.264 -6.926 1.00 94.88 213 GLY A CA 1
ATOM 1654 C C . GLY A 1 213 ? 17.039 -0.459 -8.210 1.00 94.88 213 GLY A C 1
ATOM 1655 O O . GLY A 1 213 ? 17.574 0.649 -8.201 1.00 94.88 213 GLY A O 1
ATOM 1656 N N . LYS A 1 214 ? 16.570 -1.007 -9.328 1.00 95.56 214 LYS A N 1
ATOM 1657 C CA . LYS A 1 214 ? 16.510 -0.300 -10.611 1.00 95.56 214 LYS A CA 1
ATOM 1658 C C . LYS A 1 214 ? 15.441 -0.916 -11.506 1.00 95.56 214 LYS A C 1
ATOM 1660 O O . LYS A 1 214 ? 15.228 -2.125 -11.473 1.00 95.56 214 LYS A O 1
ATOM 1665 N N . PHE A 1 215 ? 14.811 -0.103 -12.347 1.00 97.00 215 PHE A N 1
ATOM 1666 C CA . PHE A 1 215 ? 13.999 -0.606 -13.451 1.00 97.00 215 PHE A CA 1
ATOM 1667 C C . PHE A 1 215 ? 14.874 -1.244 -14.539 1.00 97.00 215 PHE A C 1
ATOM 1669 O O . PHE A 1 215 ? 15.804 -0.617 -15.051 1.00 97.00 215 PHE A O 1
ATOM 1676 N N . ASP A 1 216 ? 14.531 -2.460 -14.951 1.00 96.69 216 ASP A N 1
ATOM 1677 C CA . ASP A 1 216 ? 15.013 -3.075 -16.185 1.00 96.69 216 ASP A CA 1
ATOM 1678 C C . ASP A 1 216 ? 13.809 -3.366 -17.080 1.00 96.69 216 ASP A C 1
ATOM 1680 O O . ASP A 1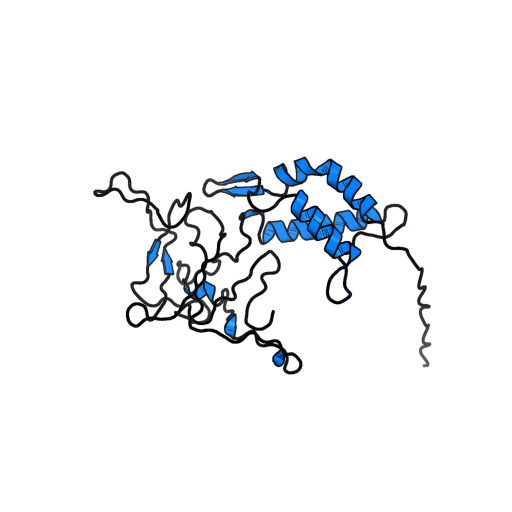 216 ? 13.042 -4.294 -16.828 1.00 96.69 216 ASP A O 1
ATOM 1684 N N . GLN A 1 217 ? 13.653 -2.548 -18.121 1.00 96.25 217 GLN A N 1
ATOM 1685 C CA . GLN A 1 217 ? 12.606 -2.675 -19.134 1.00 96.25 217 GLN A CA 1
ATOM 1686 C C . GLN A 1 217 ? 13.149 -3.166 -20.485 1.00 96.25 217 GLN A C 1
ATOM 1688 O O . GLN A 1 217 ? 12.480 -3.018 -21.502 1.00 96.25 217 GLN A O 1
ATOM 1693 N N . SER A 1 218 ? 14.351 -3.757 -20.516 1.00 96.25 218 SER A N 1
ATOM 1694 C CA . SER A 1 218 ? 15.019 -4.197 -21.756 1.00 96.25 218 SER A CA 1
ATOM 1695 C C . SER A 1 218 ? 14.340 -5.377 -22.457 1.00 96.25 218 SER A C 1
ATOM 1697 O O . SER A 1 218 ? 14.632 -5.665 -23.616 1.00 96.25 218 SER A O 1
ATOM 1699 N N . ARG A 1 219 ? 13.461 -6.091 -21.748 1.00 96.50 219 ARG A N 1
ATOM 1700 C CA . ARG A 1 219 ? 12.720 -7.256 -22.238 1.00 96.50 219 ARG A CA 1
ATOM 1701 C C . ARG A 1 219 ? 11.414 -7.427 -21.456 1.00 96.50 219 ARG A C 1
ATOM 1703 O O . ARG A 1 219 ? 11.362 -6.993 -20.301 1.00 96.50 219 ARG A O 1
ATOM 1710 N N . PRO A 1 220 ? 10.394 -8.094 -22.025 1.00 98.00 220 PRO A N 1
ATOM 1711 C CA . PRO A 1 220 ? 9.177 -8.397 -21.286 1.00 98.00 220 PRO A CA 1
ATOM 1712 C C . PRO A 1 220 ? 9.500 -9.293 -20.089 1.00 98.00 220 PRO A C 1
ATOM 1714 O O . PRO A 1 220 ? 10.302 -10.230 -20.193 1.00 98.00 220 PRO A O 1
ATOM 1717 N N . TYR A 1 221 ? 8.865 -9.017 -18.955 1.00 98.31 221 TYR A N 1
ATOM 1718 C CA . TYR A 1 221 ? 8.958 -9.858 -17.768 1.00 98.31 221 TYR A CA 1
ATOM 1719 C C . TYR A 1 221 ? 7.565 -10.120 -17.209 1.00 98.31 221 TYR A C 1
ATOM 1721 O O . TYR A 1 221 ? 6.810 -9.188 -16.941 1.00 98.31 221 TYR A O 1
ATOM 1729 N N . ALA A 1 222 ? 7.211 -11.397 -17.097 1.00 98.06 222 ALA A N 1
ATOM 1730 C CA . ALA A 1 222 ? 5.862 -11.801 -16.743 1.00 98.06 222 ALA A CA 1
ATOM 1731 C C . ALA A 1 222 ? 5.637 -11.765 -15.227 1.00 98.06 222 ALA A C 1
ATOM 1733 O O . ALA A 1 222 ? 6.506 -12.193 -14.462 1.00 98.06 222 ALA A O 1
ATOM 1734 N N . SER A 1 223 ? 4.453 -11.313 -14.809 1.00 97.38 223 SER A N 1
ATOM 1735 C CA . SER A 1 223 ? 3.930 -11.583 -13.469 1.00 97.38 223 SER A CA 1
ATOM 1736 C C . SER A 1 223 ? 3.586 -13.064 -13.314 1.00 97.38 223 SER A C 1
ATOM 1738 O O . SER A 1 223 ? 3.593 -13.821 -14.288 1.00 97.38 223 SER A O 1
ATOM 1740 N N . THR A 1 224 ? 3.236 -13.494 -12.101 1.00 97.12 224 THR A N 1
ATOM 1741 C CA . THR A 1 224 ? 2.769 -14.870 -11.854 1.00 97.12 224 THR A CA 1
ATOM 1742 C C . THR A 1 224 ? 1.559 -15.237 -12.722 1.00 97.12 224 THR A C 1
ATOM 1744 O O . THR A 1 224 ? 1.437 -16.382 -13.150 1.00 97.12 224 THR A O 1
ATOM 1747 N N . ALA A 1 225 ? 0.704 -14.263 -13.055 1.00 96.00 225 ALA A N 1
ATOM 1748 C CA . ALA A 1 225 ? -0.435 -14.440 -13.960 1.00 96.00 225 ALA A CA 1
ATOM 1749 C C . ALA A 1 225 ? -0.048 -14.445 -15.458 1.00 96.00 225 ALA A C 1
ATOM 1751 O O . ALA A 1 225 ? -0.912 -14.541 -16.324 1.00 96.00 225 ALA A O 1
ATOM 1752 N N . GLY A 1 226 ? 1.241 -14.323 -15.791 1.00 96.38 226 GLY A N 1
ATOM 1753 C CA . GLY A 1 226 ? 1.737 -14.310 -17.170 1.00 96.38 226 GLY A CA 1
ATOM 1754 C C . GLY A 1 226 ? 1.708 -12.936 -17.846 1.00 96.38 226 GLY A C 1
ATOM 1755 O O . GLY A 1 226 ? 2.089 -12.823 -19.011 1.00 96.38 226 GLY A O 1
ATOM 1756 N N . ARG A 1 227 ? 1.283 -11.880 -17.144 1.00 96.25 227 ARG A N 1
ATOM 1757 C CA . ARG A 1 227 ? 1.122 -10.545 -17.728 1.00 96.25 227 ARG A CA 1
ATOM 1758 C C . ARG A 1 227 ? 2.457 -9.819 -17.870 1.00 96.25 227 ARG A C 1
ATOM 1760 O O . ARG A 1 227 ? 3.254 -9.819 -16.937 1.00 96.25 227 ARG A O 1
ATOM 1767 N N . THR A 1 228 ? 2.679 -9.149 -18.999 1.00 97.50 228 THR A N 1
ATOM 1768 C CA . THR A 1 228 ? 3.940 -8.456 -19.331 1.00 97.50 228 THR A CA 1
ATOM 1769 C C . THR A 1 228 ? 3.736 -6.992 -19.716 1.00 97.50 228 THR A C 1
ATOM 1771 O O . THR A 1 228 ? 4.562 -6.443 -20.434 1.00 97.50 228 THR A O 1
ATOM 1774 N N . ASP A 1 229 ? 2.633 -6.363 -19.326 1.00 96.75 229 ASP A N 1
ATOM 1775 C CA . ASP A 1 229 ? 2.382 -4.937 -19.545 1.00 96.75 229 ASP A CA 1
ATOM 1776 C C . ASP A 1 229 ? 1.585 -4.345 -18.384 1.00 96.75 229 ASP A C 1
ATOM 1778 O O . ASP A 1 229 ? 1.073 -5.093 -17.543 1.00 96.75 229 ASP A O 1
ATOM 1782 N N . VAL A 1 230 ? 1.479 -3.014 -18.374 1.00 96.25 230 VAL A N 1
ATOM 1783 C CA . VAL A 1 230 ? 0.766 -2.251 -17.348 1.00 96.25 230 VAL A CA 1
ATOM 1784 C C . VAL A 1 230 ? -0.420 -1.422 -17.868 1.00 96.25 230 VAL A C 1
ATOM 1786 O O . VAL A 1 230 ? -0.801 -0.428 -17.258 1.00 96.25 230 VAL A O 1
ATOM 1789 N N . GLU A 1 231 ? -1.018 -1.819 -18.993 1.00 95.88 231 GLU A N 1
ATOM 1790 C CA . GLU A 1 231 ? -2.077 -1.054 -19.675 1.00 95.88 231 GLU A CA 1
ATOM 1791 C C . GLU A 1 231 ? -3.491 -1.369 -19.168 1.00 95.88 231 GLU A C 1
ATOM 1793 O O . GLU A 1 231 ? -3.858 -2.528 -18.989 1.00 95.88 231 GLU A O 1
ATOM 1798 N N . GLY A 1 232 ? -4.335 -0.351 -18.979 1.00 92.94 232 GLY A N 1
ATOM 1799 C CA . GLY A 1 232 ? -5.740 -0.563 -18.599 1.00 92.94 232 GLY A CA 1
ATOM 1800 C C . GLY A 1 232 ? -5.893 -1.275 -17.255 1.00 92.94 232 GLY A C 1
ATOM 1801 O O . GLY A 1 232 ? -6.816 -2.064 -17.073 1.00 92.94 232 GLY A O 1
ATOM 1802 N N . CYS A 1 233 ? -4.933 -1.059 -16.350 1.00 90.75 233 CYS A N 1
ATOM 1803 C CA . CYS A 1 233 ? -4.741 -1.910 -15.184 1.00 90.75 233 CYS A CA 1
ATOM 1804 C C . CYS A 1 233 ? -4.612 -1.183 -13.843 1.00 90.75 233 CYS A C 1
ATOM 1806 O O . CYS A 1 233 ? -4.217 -1.770 -12.838 1.00 90.75 233 CYS A O 1
ATOM 1808 N N . CYS A 1 234 ? -4.966 0.098 -13.844 1.00 90.12 234 CYS A N 1
ATOM 1809 C CA . CYS A 1 234 ? -4.742 1.087 -12.795 1.00 90.12 234 CYS A CA 1
ATOM 1810 C C . CYS A 1 234 ? -5.611 0.921 -11.537 1.00 90.12 234 CYS A C 1
ATOM 1812 O O . CYS A 1 234 ? -6.130 1.900 -11.002 1.00 90.12 234 CYS A O 1
ATOM 1814 N N . TRP A 1 235 ? -5.766 -0.314 -11.064 1.00 86.69 235 TRP A N 1
ATOM 1815 C CA . TRP A 1 235 ? -6.684 -0.699 -9.996 1.00 86.69 235 TRP A CA 1
ATOM 1816 C C . TRP A 1 235 ? -5.991 -1.470 -8.877 1.00 86.69 235 TRP A C 1
ATOM 1818 O O . TRP A 1 235 ? -6.612 -2.319 -8.250 1.00 86.69 235 TRP A O 1
ATOM 1828 N N . TRP A 1 236 ? -4.699 -1.254 -8.649 1.00 81.25 236 TRP A N 1
ATOM 1829 C CA . TRP A 1 236 ? -4.062 -1.809 -7.457 1.00 81.25 236 TRP A CA 1
ATOM 1830 C C . TRP A 1 236 ? -4.666 -1.191 -6.196 1.00 81.25 236 TRP A C 1
ATOM 1832 O O . TRP A 1 236 ? -5.122 -0.040 -6.195 1.00 81.25 236 TRP A O 1
ATOM 1842 N N . GLY A 1 237 ? -4.662 -1.975 -5.123 1.00 74.06 237 GLY A N 1
ATOM 1843 C CA . GLY A 1 237 ? -5.296 -1.630 -3.863 1.00 74.06 237 GLY A CA 1
ATOM 1844 C C . GLY A 1 237 ? -4.854 -0.268 -3.328 1.00 74.06 237 GLY A C 1
ATOM 1845 O O . GLY A 1 237 ? -3.660 0.032 -3.267 1.00 74.06 237 GLY A O 1
ATOM 1846 N N . ARG A 1 238 ? -5.817 0.550 -2.890 1.00 70.69 238 ARG A N 1
ATOM 1847 C CA . ARG A 1 238 ? -5.552 1.765 -2.106 1.00 70.69 238 ARG A CA 1
ATOM 1848 C C . ARG A 1 238 ? -6.140 1.634 -0.709 1.00 70.69 238 ARG A C 1
ATOM 1850 O O . ARG A 1 238 ? -7.260 1.168 -0.518 1.00 70.69 238 ARG A O 1
ATOM 1857 N N . GLY A 1 239 ? -5.376 2.086 0.271 1.00 64.56 239 GLY A N 1
ATOM 1858 C CA . GLY A 1 239 ? -5.654 1.919 1.686 1.00 64.56 239 GLY A CA 1
ATOM 1859 C C . GLY A 1 239 ? -5.594 0.462 2.152 1.00 64.56 239 GLY A C 1
ATOM 1860 O O . GLY A 1 239 ? -5.218 -0.463 1.435 1.00 64.56 239 GLY A O 1
ATOM 1861 N N . VAL A 1 240 ? -6.025 0.263 3.395 1.00 63.38 240 VAL A N 1
ATOM 1862 C CA . VAL A 1 240 ? -5.917 -1.019 4.115 1.00 63.38 240 VAL A CA 1
ATOM 1863 C C . VAL A 1 240 ? -6.847 -2.107 3.571 1.00 63.38 240 VAL A C 1
ATOM 1865 O O . VAL A 1 240 ? -6.674 -3.279 3.881 1.00 63.38 240 VAL A O 1
ATOM 1868 N N . ILE A 1 241 ? -7.860 -1.707 2.798 1.00 65.62 241 ILE A N 1
ATOM 1869 C CA . ILE A 1 241 ? -8.903 -2.585 2.252 1.00 65.62 241 ILE A CA 1
ATOM 1870 C C . ILE A 1 241 ? -8.454 -3.196 0.915 1.00 65.62 241 ILE A C 1
ATOM 1872 O O . ILE A 1 241 ? -9.054 -4.165 0.465 1.00 65.62 241 ILE A O 1
ATOM 1876 N N . GLN A 1 242 ? -7.384 -2.665 0.304 1.00 72.25 242 GLN A N 1
ATOM 1877 C CA . GLN A 1 242 ? -6.832 -3.153 -0.964 1.00 72.25 242 GLN A CA 1
ATOM 1878 C C . GLN A 1 242 ? -7.901 -3.296 -2.066 1.00 72.25 242 GLN A C 1
ATOM 1880 O O . GLN A 1 242 ? -7.900 -4.262 -2.830 1.00 72.25 242 GLN A O 1
ATOM 1885 N N . THR A 1 243 ? -8.824 -2.329 -2.150 1.00 80.00 243 THR A N 1
ATOM 1886 C CA . THR A 1 243 ? -9.878 -2.304 -3.178 1.00 80.00 243 THR A CA 1
ATOM 1887 C C . THR A 1 243 ? -9.238 -2.327 -4.559 1.00 80.00 243 THR A C 1
ATOM 1889 O O . THR A 1 243 ? -8.527 -1.380 -4.909 1.00 80.00 243 THR A O 1
ATOM 1892 N N . SER A 1 244 ? -9.444 -3.411 -5.304 1.00 88.88 244 SER A N 1
ATOM 1893 C CA . SER A 1 244 ? -8.722 -3.684 -6.544 1.00 88.88 244 SER A CA 1
ATOM 1894 C C . SER A 1 244 ? -9.612 -4.214 -7.653 1.00 88.88 244 SER A C 1
ATOM 1896 O O . SER A 1 244 ? -10.502 -5.021 -7.415 1.00 88.88 244 SER A O 1
ATOM 1898 N N . GLY A 1 245 ? -9.393 -3.737 -8.872 1.00 90.00 245 GLY A N 1
ATOM 1899 C CA . GLY A 1 245 ? -10.159 -4.095 -10.066 1.00 90.00 245 GLY A CA 1
ATOM 1900 C C . GLY A 1 245 ? -11.374 -3.230 -10.410 1.00 90.00 245 GLY A C 1
ATOM 1901 O O . GLY A 1 245 ? -11.664 -2.230 -9.755 1.00 90.00 245 GLY A O 1
ATOM 1902 N N . VAL A 1 246 ? -12.068 -3.620 -11.485 1.00 90.25 246 VAL A N 1
ATOM 1903 C CA . VAL A 1 246 ? -13.175 -2.847 -12.089 1.00 90.25 246 VAL A CA 1
ATOM 1904 C C . VAL A 1 246 ? -14.468 -2.878 -11.272 1.00 90.25 246 VAL A C 1
ATOM 1906 O O . VAL A 1 246 ? -15.322 -2.009 -11.453 1.00 90.25 246 VAL A O 1
ATOM 1909 N N . CYS A 1 247 ? -14.600 -3.853 -10.370 1.00 88.12 247 CYS A N 1
ATOM 1910 C CA . CYS A 1 247 ? -15.702 -3.973 -9.426 1.00 88.12 247 CYS A CA 1
ATOM 1911 C C . CYS A 1 247 ? -15.261 -3.634 -7.992 1.00 88.12 247 CYS A C 1
ATOM 1913 O O . CYS A 1 247 ? -14.946 -4.537 -7.215 1.00 88.12 247 CYS A O 1
ATOM 1915 N N . ASN A 1 248 ? -15.235 -2.342 -7.639 1.00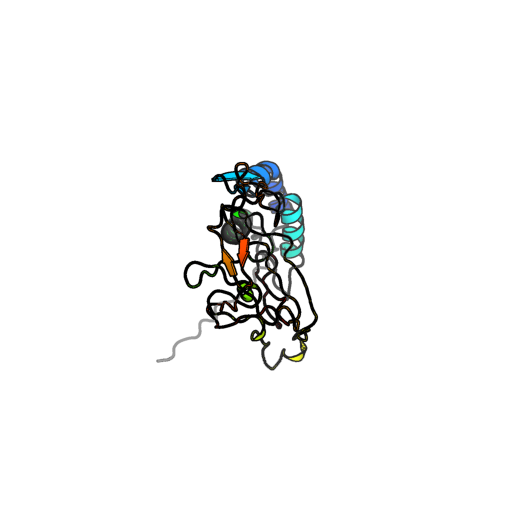 70.50 248 ASN A N 1
ATOM 1916 C CA . ASN A 1 248 ? -15.069 -1.862 -6.254 1.00 70.50 248 ASN A CA 1
ATOM 1917 C C . ASN A 1 248 ? -15.925 -0.643 -5.948 1.00 70.50 248 ASN A C 1
ATOM 1919 O O . ASN A 1 248 ? -16.160 0.157 -6.880 1.00 70.50 248 ASN A O 1
#

Foldseek 3Di:
DDDDPPPPPPPPPVQPADPLVVLCVVVVVCQVVCQAPLLWAQAQVRDIGGQPQDHSVVVSVVLCCQAPPNPPPHHQRQATPDVCRNVVNVVSVVVVSVLLCVQDRHQSFQFDFQDAADPNWRWLCCLQPAPLGGLAPPADDPVCNVQFDDQDQADWDWGPGYGRHQLGDFTRIAGHADPVQNFAGTKPSAAQQQAVVDVVGGDDDRDPPHGGIDGDSVDFDQHPNGGTHRGSRNFAAGGSVRGTHRRD

Nearest PDB structures (foldseek):
  8ghg-assembly1_D  TM=2.797E-01  e=8.493E+00  Homo sapiens
  3zrs-assembly1_A  TM=2.048E-01  e=8.493E+00  Paramagnetospirillum magnetotacticum
  2wli-assembly1_B  TM=2.046E-01  e=9.650E+00  Paramagnetospirillum magnetotacticum

Solvent-accessible surface area (backbone atoms only — not comparable to full-atom values): 13622 Å² total; per-residue (Å²): 138,85,83,78,85,77,79,76,76,80,76,77,69,84,70,56,68,39,61,65,66,62,54,48,58,59,49,63,77,39,37,68,54,41,33,61,70,64,27,27,16,46,41,52,84,72,47,77,43,59,32,89,78,56,46,49,73,60,50,54,55,50,49,50,46,31,48,73,74,36,58,97,92,43,55,51,70,54,38,41,70,52,91,71,19,54,54,57,10,52,51,46,50,51,54,52,51,54,51,37,39,74,75,20,39,37,37,50,21,46,29,50,61,79,76,46,66,48,97,89,29,32,26,42,11,34,31,26,24,50,85,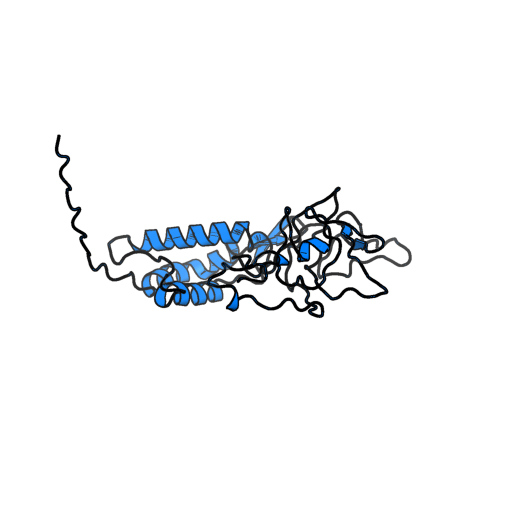56,39,53,26,70,72,32,66,45,56,86,91,44,45,90,66,42,54,81,77,48,46,77,49,64,55,67,43,91,28,32,40,48,45,71,16,38,52,70,51,38,44,26,27,48,68,41,95,90,46,71,43,22,10,29,33,39,39,84,39,75,26,64,34,77,85,43,90,76,57,40,67,51,79,90,49,91,84,53,66,24,32,43,84,46,64,91,51,73,25,49,21,80,61,62,42,31,39,26,48,36,23,85,28,55,18,52,47,86,76,45,55,43,24,34,44,111

Sequence (248 aa):
MKIILLGMLLYVTTCSGLSISKINSEMDRLENEIDTDIFIHMTATGRWLPSTIYKYADFKTSLNVMATEGVAGKKFYIGEDVSNGHIYGLVNIAAFLAQSMKETIKYDACDENSWDVVGGKYPLSNACGQLGQSYQDYHCSEAEKHMECPVDPNMSISAVTHAKWYGAPAPLYCGPKTDEQPHSGFWDYGYECNKGWANPPETCDVYEGQKAGKFDQSRPYASTAGRTDVEGCCWWGRGVIQTSGVCN

Mean predicted aligned error: 7.04 Å

Organism: NCBI:txid267567

Radius of gyration: 23.32 Å; Cα contacts (8 Å, |Δi|>4): 486; chains: 1; bounding box: 75×51×62 Å